Protein AF-A0A3B9MLV5-F1 (afdb_monomer_lite)

Secondary structure (DSSP, 8-state):
--HHHHHHHHHHHHHHSHHHHHHHHHHHHHHHHHHHHHHHHHHHHHHHHHHHHHHTTTTS------S-HHHHH-TT--GGG--SS-----S------SS------HHHHHHHTTSTT--------EEEEEEEETTEEEEEEEE---SS---TT----SSS-----TT-------HHHHHHTT-SSGGGGTT--

Foldseek 3Di:
DDPVVVVVVVVVVCVVVVVVNVVVVVVVVVVVVVVVVVVCVVVVVVVVVVVVCVLQVVVLDDDDDFPPVVCVVCVPPDPVPVPDDDDDDDDPDPPPPPPHGDDPDVVVLVVVCPPPPRPHGDDWDWDWDWDDFLNDTDTDIDIDADPVHPGSRPDDDPDDDPDDDNPDPDDDDDPVVCVVSPHPDPHVPPPTD

Sequence (193 aa):
MSFLDILQLALRNLRQAKLRATLTTMGVIVGVSVIVTMVSFGLGLQRNLLSRFRALDLFNEIRVFGKNVFTMVSPNQNPARRGENTGERRGPGFTPDKTPTRVLDDNAVAEISRIPGVAYVEPSLMVFTYIRANGHSQIESIAGASVPNASSRFKEFSAGQMISSPDADEAVVKETFTRDFGFEKPADAIGKT

Radius of gyration: 30.18 Å; chains: 1; bounding box: 64×53×86 Å

Structure (mmCIF, N/CA/C/O backbone):
data_AF-A0A3B9MLV5-F1
#
_entry.id   AF-A0A3B9MLV5-F1
#
loop_
_atom_site.group_PDB
_atom_site.id
_atom_site.type_symbol
_atom_site.label_atom_id
_atom_site.label_alt_id
_atom_site.label_comp_id
_atom_site.label_asym_id
_atom_site.label_entity_id
_atom_site.label_seq_id
_atom_site.pdbx_PDB_ins_code
_atom_site.Cartn_x
_atom_site.Cartn_y
_atom_site.Cartn_z
_atom_site.occupancy
_atom_site.B_iso_or_equiv
_atom_site.auth_seq_id
_atom_site.auth_comp_id
_atom_site.auth_asym_id
_atom_site.auth_atom_id
_atom_site.pdbx_PDB_model_num
ATOM 1 N N . MET A 1 1 ? -16.970 -10.612 56.203 1.00 60.31 1 MET A N 1
ATOM 2 C CA . MET A 1 1 ? -18.003 -10.272 55.201 1.00 60.31 1 MET A CA 1
ATOM 3 C C . MET A 1 1 ? -17.518 -10.763 53.853 1.00 60.31 1 MET A C 1
ATOM 5 O O . MET A 1 1 ? -16.366 -10.511 53.524 1.00 60.31 1 MET A O 1
ATOM 9 N N . SER A 1 2 ? -18.332 -11.534 53.136 1.00 83.06 2 SER A N 1
ATOM 10 C CA . SER A 1 2 ? -17.935 -12.121 51.854 1.00 83.06 2 SER A CA 1
ATOM 11 C C . SER A 1 2 ? -17.918 -11.052 50.756 1.00 83.06 2 SER A C 1
ATOM 13 O O . SER A 1 2 ? -18.817 -10.216 50.693 1.00 83.06 2 SER A O 1
ATOM 15 N N . PHE A 1 3 ? -16.922 -11.083 49.865 1.00 90.62 3 PHE A N 1
ATOM 16 C CA . PHE A 1 3 ? -16.880 -10.235 48.663 1.00 90.62 3 PHE A CA 1
ATOM 17 C C . PHE A 1 3 ? -18.153 -10.391 47.809 1.00 90.62 3 PHE A C 1
ATOM 19 O O . PHE A 1 3 ? -18.641 -9.422 47.226 1.00 90.62 3 PHE A O 1
ATOM 26 N N . LEU A 1 4 ? -18.733 -11.596 47.802 1.00 89.25 4 LEU A N 1
ATOM 27 C CA . LEU A 1 4 ? -19.977 -11.886 47.091 1.00 89.25 4 LEU A CA 1
ATOM 28 C C . LEU A 1 4 ? -21.185 -11.159 47.697 1.00 89.25 4 LEU A C 1
ATOM 30 O O . LEU A 1 4 ? -22.020 -10.675 46.937 1.00 89.25 4 LEU A O 1
ATOM 34 N N . ASP A 1 5 ? -21.248 -10.997 49.023 1.00 90.38 5 ASP A N 1
ATOM 35 C CA . ASP A 1 5 ? -22.346 -10.262 49.673 1.00 90.38 5 ASP A CA 1
ATOM 36 C C . ASP A 1 5 ? -22.312 -8.775 49.312 1.00 90.38 5 ASP A C 1
ATOM 38 O O . ASP A 1 5 ? -23.346 -8.173 49.020 1.00 90.38 5 ASP A O 1
ATOM 42 N N . ILE A 1 6 ? -21.115 -8.177 49.279 1.00 93.12 6 ILE A N 1
ATOM 43 C CA . ILE A 1 6 ? -20.928 -6.769 48.901 1.00 93.12 6 ILE A CA 1
ATOM 44 C C . ILE A 1 6 ? -21.313 -6.562 47.430 1.00 93.12 6 ILE A C 1
ATOM 46 O O . ILE A 1 6 ? -22.028 -5.610 47.104 1.00 93.12 6 ILE A O 1
ATOM 50 N N . LEU A 1 7 ? -20.900 -7.477 46.545 1.00 91.75 7 LEU A N 1
ATOM 51 C CA . LEU A 1 7 ? -21.260 -7.444 45.126 1.00 91.75 7 LEU A CA 1
ATOM 52 C C . LEU A 1 7 ? -22.778 -7.575 44.926 1.00 91.75 7 LEU A C 1
ATOM 54 O O . LEU A 1 7 ? -23.364 -6.837 44.132 1.00 91.75 7 LEU A O 1
ATOM 58 N N . GLN A 1 8 ? -23.430 -8.468 45.675 1.00 90.00 8 GLN A N 1
ATOM 59 C CA . GLN A 1 8 ? -24.876 -8.677 45.613 1.00 90.00 8 GLN A CA 1
ATOM 60 C C . GLN A 1 8 ? -25.653 -7.454 46.123 1.00 90.00 8 GLN A C 1
ATOM 62 O O . GLN A 1 8 ? -26.657 -7.064 45.515 1.00 90.00 8 GLN A O 1
ATOM 67 N N . LEU A 1 9 ? -25.164 -6.793 47.180 1.00 89.62 9 LEU A N 1
ATOM 68 C CA . LEU A 1 9 ? -25.729 -5.533 47.670 1.00 89.62 9 LEU A CA 1
ATOM 69 C C . LEU A 1 9 ? -25.614 -4.413 46.623 1.00 89.62 9 LEU A C 1
ATOM 71 O O . LEU A 1 9 ? -26.594 -3.714 46.350 1.00 89.62 9 LEU A O 1
ATOM 75 N N . ALA A 1 10 ? -24.441 -4.268 45.998 1.00 87.62 10 ALA A N 1
ATOM 76 C CA . ALA A 1 10 ? -24.189 -3.264 44.965 1.00 87.62 10 ALA A CA 1
ATOM 77 C C . ALA A 1 10 ? -25.072 -3.478 43.721 1.00 87.62 10 ALA A C 1
ATOM 79 O O . ALA A 1 10 ? -25.663 -2.524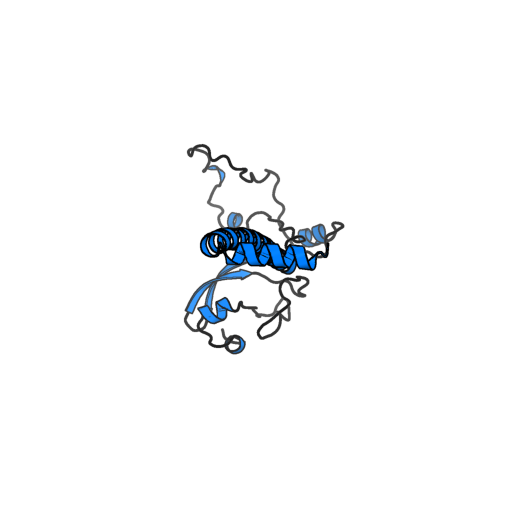 43.207 1.00 87.62 10 ALA A O 1
ATOM 80 N N . LEU A 1 11 ? -25.238 -4.731 43.275 1.00 87.81 11 LEU A N 1
ATOM 81 C CA . LEU A 1 11 ? -26.096 -5.077 42.136 1.00 87.81 11 LEU A CA 1
ATOM 82 C C . LEU A 1 11 ? -27.572 -4.756 42.403 1.00 87.81 11 LEU A C 1
ATOM 84 O O . LEU A 1 11 ? -28.285 -4.290 41.510 1.00 87.81 11 LEU A O 1
ATOM 88 N N . ARG A 1 12 ? -28.045 -4.998 43.633 1.00 88.94 12 ARG A N 1
ATOM 89 C CA . ARG A 1 12 ? -29.425 -4.688 44.030 1.00 88.94 12 ARG A CA 1
ATOM 90 C C . ARG A 1 12 ? -29.677 -3.180 44.023 1.00 88.94 12 ARG A C 1
ATOM 92 O O . ARG A 1 12 ? -30.719 -2.751 43.534 1.00 88.94 12 ARG A O 1
ATOM 99 N N . ASN A 1 13 ? -28.702 -2.392 44.476 1.00 88.00 13 ASN A N 1
ATOM 100 C CA . ASN A 1 13 ? -28.761 -0.931 44.452 1.00 88.00 13 ASN A CA 1
ATOM 101 C C . ASN A 1 13 ? -28.777 -0.377 43.008 1.00 88.00 13 ASN A C 1
ATOM 103 O O . ASN A 1 13 ? -29.635 0.431 42.649 1.00 88.00 13 ASN A O 1
ATOM 107 N N . LEU A 1 14 ? -27.917 -0.902 42.126 1.00 87.00 14 LEU A N 1
ATOM 108 C CA . LEU A 1 14 ? -27.913 -0.567 40.691 1.00 87.00 14 LEU A CA 1
ATOM 109 C C . LEU A 1 14 ? -29.252 -0.890 40.004 1.00 87.00 14 LEU A C 1
ATOM 111 O O . LEU A 1 14 ? -29.742 -0.107 39.190 1.00 87.00 14 LEU A O 1
ATOM 115 N N . ARG A 1 15 ? -29.882 -2.019 40.360 1.00 84.94 15 ARG A N 1
ATOM 116 C CA . ARG A 1 15 ? -31.200 -2.426 39.842 1.00 84.94 15 ARG A CA 1
ATOM 117 C C . ARG A 1 15 ? -32.356 -1.545 40.309 1.00 84.94 15 ARG A C 1
ATOM 119 O O . ARG A 1 15 ? -33.404 -1.571 39.669 1.00 84.94 15 ARG A O 1
ATOM 126 N N . GLN A 1 16 ? -32.198 -0.794 41.393 1.00 89.19 16 GLN A N 1
ATOM 127 C CA . GLN A 1 16 ? -33.218 0.131 41.890 1.00 89.19 16 GLN A CA 1
ATOM 128 C C . GLN A 1 16 ? -33.134 1.483 41.161 1.00 89.19 16 GLN A C 1
ATOM 130 O O . GLN A 1 16 ? -34.156 2.094 40.865 1.00 89.19 16 GLN A O 1
ATOM 135 N N . ALA A 1 17 ? -31.927 1.891 40.754 1.00 87.25 17 ALA A N 1
ATOM 136 C CA . ALA A 1 17 ? -31.650 3.115 39.999 1.00 87.25 17 ALA A CA 1
ATOM 137 C C . ALA A 1 17 ? -31.412 2.863 38.493 1.00 87.25 17 ALA A C 1
ATOM 139 O O . ALA A 1 17 ? -30.483 3.425 37.906 1.00 87.25 17 ALA A O 1
ATOM 140 N N . LYS A 1 18 ? -32.258 2.034 37.858 1.00 84.88 18 LYS A N 1
ATOM 141 C CA . LYS A 1 18 ? -32.064 1.530 36.480 1.00 84.88 18 LYS A CA 1
ATOM 142 C C . LYS A 1 18 ? -31.729 2.631 35.475 1.00 84.88 18 LYS A C 1
ATOM 144 O O . LYS A 1 18 ? -30.721 2.517 34.799 1.00 84.88 18 LYS A O 1
ATOM 149 N N . LEU A 1 19 ? -32.520 3.708 35.433 1.00 92.00 19 LEU A N 1
ATOM 150 C CA . LEU A 1 19 ? -32.372 4.781 34.440 1.00 92.00 19 LEU A CA 1
ATOM 151 C C . LEU A 1 19 ? -31.016 5.496 34.540 1.00 92.00 19 LEU A C 1
ATOM 153 O O . LEU A 1 19 ? -30.344 5.724 33.538 1.00 92.00 19 LEU A O 1
ATOM 157 N N . ARG A 1 20 ? -30.599 5.836 35.764 1.00 92.44 20 ARG A N 1
ATOM 158 C CA . ARG A 1 20 ? -29.333 6.537 36.005 1.00 92.44 20 ARG A CA 1
ATOM 159 C C . ARG A 1 20 ? -28.149 5.624 35.713 1.00 92.44 20 ARG A C 1
ATOM 161 O O . ARG A 1 20 ? -27.220 6.047 35.038 1.00 92.44 20 ARG A O 1
ATOM 168 N N . ALA A 1 21 ? -28.211 4.381 36.190 1.00 91.00 21 ALA A N 1
ATOM 169 C CA . ALA A 1 21 ? -27.162 3.392 35.981 1.00 91.00 21 ALA A CA 1
ATOM 170 C C . ALA A 1 21 ? -26.981 3.049 34.494 1.00 91.00 21 ALA A C 1
ATOM 172 O O . ALA A 1 21 ? -25.850 2.946 34.028 1.00 91.00 21 ALA A O 1
ATOM 173 N N . THR A 1 22 ? -28.065 2.921 33.721 1.00 93.31 22 THR A N 1
ATOM 174 C CA . THR A 1 22 ? -27.975 2.666 32.274 1.00 93.31 22 THR A CA 1
ATOM 175 C C . THR A 1 22 ? -27.404 3.856 31.515 1.00 93.31 22 THR A C 1
ATOM 177 O O . THR A 1 22 ? -26.588 3.666 30.620 1.00 93.31 22 THR A O 1
ATOM 180 N N . LEU A 1 23 ? -27.788 5.086 31.873 1.00 94.25 23 LEU A N 1
ATOM 181 C CA . LEU A 1 23 ? -27.333 6.276 31.152 1.00 94.25 23 LEU A CA 1
ATOM 182 C C . LEU A 1 23 ? -25.836 6.542 31.383 1.00 94.25 23 LEU A C 1
ATOM 184 O O . LEU A 1 23 ? -25.113 6.866 30.443 1.00 94.25 23 LEU A O 1
ATOM 188 N N . THR A 1 24 ? -25.343 6.343 32.611 1.00 93.88 24 THR A N 1
ATOM 189 C CA . THR A 1 24 ? -23.912 6.499 32.919 1.00 93.88 24 THR A CA 1
ATOM 190 C C . THR A 1 24 ? -23.069 5.371 32.333 1.00 93.88 24 THR A C 1
ATOM 192 O O . THR A 1 24 ? -22.009 5.638 31.770 1.00 93.88 24 THR A O 1
ATOM 195 N N . THR A 1 25 ? -23.538 4.121 32.399 1.00 94.00 25 THR A N 1
ATOM 196 C CA . THR A 1 25 ? -22.826 2.990 31.780 1.00 94.00 25 THR A CA 1
ATOM 197 C C . THR A 1 25 ? -22.790 3.103 30.260 1.00 94.00 25 THR A C 1
ATOM 199 O O . THR A 1 25 ? -21.737 2.857 29.680 1.00 94.00 25 THR A O 1
ATOM 202 N N . MET A 1 26 ? -23.866 3.563 29.611 1.00 95.75 26 MET A N 1
ATOM 203 C CA . MET A 1 26 ? -23.857 3.848 28.172 1.00 95.75 26 MET A CA 1
ATOM 204 C C . MET A 1 26 ? -22.810 4.915 27.825 1.00 95.75 26 MET A C 1
ATOM 206 O O . MET A 1 26 ? -22.041 4.719 26.889 1.00 95.75 26 MET A O 1
ATOM 210 N N . GLY A 1 27 ? -22.724 6.001 28.602 1.00 96.31 27 GLY A N 1
ATOM 211 C CA . GLY A 1 27 ? -21.706 7.037 28.398 1.00 96.31 27 GLY A CA 1
ATOM 212 C C . GLY A 1 27 ? -20.278 6.485 28.462 1.00 96.31 27 GLY A C 1
ATOM 213 O O . GLY A 1 27 ? -19.463 6.770 27.585 1.00 96.31 27 GLY A O 1
ATOM 214 N N . VAL A 1 28 ? -19.993 5.627 29.447 1.00 96.75 28 VAL A N 1
ATOM 215 C CA . VAL A 1 28 ? -18.686 4.960 29.570 1.00 96.75 28 VAL A CA 1
ATOM 216 C C . VAL A 1 28 ? -18.433 4.006 28.399 1.00 96.75 28 VAL A C 1
ATOM 218 O O . VAL A 1 28 ? -17.345 4.028 27.829 1.00 96.75 28 VAL A O 1
ATOM 221 N N . ILE A 1 29 ? -19.426 3.208 27.993 1.00 97.31 29 ILE A N 1
ATOM 222 C CA . ILE A 1 29 ? -19.301 2.273 26.864 1.00 97.31 29 ILE A CA 1
ATOM 223 C C . ILE A 1 29 ? -18.988 3.027 25.571 1.00 97.31 29 ILE A C 1
ATOM 225 O O . ILE A 1 29 ? -18.055 2.652 24.863 1.00 97.31 29 ILE A O 1
ATOM 229 N N . VAL A 1 30 ? -19.723 4.102 25.274 1.00 96.69 30 VAL A N 1
ATOM 230 C CA . VAL A 1 30 ? -19.493 4.916 24.073 1.00 96.69 30 VAL A CA 1
ATOM 231 C C . VAL A 1 30 ? -18.109 5.567 24.124 1.00 96.69 30 VAL A C 1
ATOM 233 O O . VAL A 1 30 ? -17.367 5.479 23.149 1.00 96.69 30 VAL A O 1
ATOM 236 N N . GLY A 1 31 ? -17.716 6.139 25.267 1.00 96.81 31 GLY A N 1
ATOM 237 C CA . GLY A 1 31 ? -16.401 6.765 25.432 1.00 96.81 31 GLY A CA 1
ATOM 238 C C . GLY A 1 31 ? -15.242 5.793 25.199 1.00 96.81 31 GLY A C 1
ATOM 239 O O . GLY A 1 31 ? -14.351 6.068 24.394 1.00 96.81 31 GLY A O 1
ATOM 240 N N . VAL A 1 32 ? -15.276 4.622 25.844 1.00 97.12 32 VAL A N 1
ATOM 241 C CA . VAL A 1 32 ? -14.237 3.595 25.670 1.00 97.12 32 VAL A CA 1
ATOM 242 C C . VAL A 1 32 ? -14.238 3.059 24.236 1.00 97.12 32 VAL A C 1
ATOM 244 O O . VAL A 1 32 ? -13.170 2.902 23.647 1.00 97.12 32 VAL A O 1
ATOM 247 N N . SER A 1 33 ? -15.413 2.849 23.635 1.00 97.19 33 SER A N 1
ATOM 248 C CA . SER A 1 33 ? -15.526 2.344 22.260 1.00 97.19 33 SER A CA 1
ATOM 249 C C . SER A 1 33 ? -14.881 3.288 21.247 1.00 97.19 33 SER A C 1
ATOM 251 O O . SER A 1 33 ? -14.136 2.833 20.380 1.00 97.19 33 SER A O 1
ATOM 253 N N . VAL A 1 34 ? -15.111 4.601 21.363 1.00 97.38 34 VAL A N 1
ATOM 254 C CA . VAL A 1 34 ? -14.531 5.596 20.445 1.00 97.38 34 VAL A CA 1
ATOM 255 C C . VAL A 1 34 ? -13.008 5.623 20.557 1.00 97.38 34 VAL A C 1
ATOM 257 O O . VAL A 1 34 ? -12.322 5.571 19.535 1.00 97.38 34 VAL A O 1
ATOM 260 N N . ILE A 1 35 ? -12.472 5.634 21.782 1.00 97.38 35 ILE A N 1
ATOM 261 C CA . ILE A 1 35 ? -11.020 5.644 22.007 1.00 97.38 35 ILE A CA 1
ATOM 262 C C . ILE A 1 35 ? -10.384 4.374 21.426 1.00 97.38 35 ILE A C 1
ATOM 264 O O . ILE A 1 35 ? -9.420 4.459 20.665 1.00 97.38 35 ILE A O 1
ATOM 268 N N . VAL A 1 36 ? -10.948 3.198 21.718 1.00 96.94 36 VAL A N 1
ATOM 269 C CA . VAL A 1 36 ? -10.434 1.917 21.205 1.00 96.94 36 VAL A CA 1
ATOM 270 C C . VAL A 1 36 ? -10.518 1.853 19.680 1.00 96.94 36 VAL A C 1
ATOM 272 O O . VAL A 1 36 ? -9.575 1.386 19.038 1.00 96.94 36 VAL A O 1
ATOM 275 N N . THR A 1 37 ? -11.602 2.353 19.083 1.00 97.06 37 THR A N 1
ATOM 276 C CA . THR A 1 37 ? -11.774 2.383 17.623 1.00 97.06 37 THR A CA 1
ATOM 277 C C . THR A 1 37 ? -10.726 3.272 16.965 1.00 97.06 37 THR A C 1
ATOM 279 O O . THR A 1 37 ? -10.064 2.837 16.025 1.00 97.06 37 THR A O 1
ATOM 282 N N . MET A 1 38 ? -10.518 4.487 17.478 1.00 96.38 38 MET A N 1
ATOM 283 C CA . MET A 1 38 ? -9.539 5.426 16.928 1.00 96.38 38 MET A CA 1
ATOM 284 C C . MET A 1 38 ? -8.113 4.874 17.015 1.00 96.38 38 MET A C 1
ATOM 286 O O . MET A 1 38 ? -7.366 4.934 16.038 1.00 96.38 38 MET A O 1
ATOM 290 N N . VAL A 1 39 ? -7.749 4.279 18.155 1.00 96.62 39 VAL A N 1
ATOM 291 C CA . VAL A 1 39 ? -6.433 3.654 18.342 1.00 96.62 39 VAL A CA 1
ATOM 292 C C . VAL A 1 39 ? -6.260 2.461 17.402 1.00 96.62 39 VAL A C 1
ATOM 294 O O . VAL A 1 39 ? -5.234 2.351 16.732 1.00 96.62 39 VAL A O 1
ATOM 297 N N . SER A 1 40 ? -7.269 1.593 17.293 1.00 96.06 40 SER A N 1
ATOM 298 C CA . SER A 1 40 ? -7.214 0.410 16.423 1.00 96.06 40 SER A CA 1
ATOM 299 C C . SER A 1 40 ? -7.116 0.791 14.950 1.00 96.06 40 SER A C 1
ATOM 301 O O . SER A 1 40 ? -6.326 0.206 14.212 1.00 96.06 40 SER A O 1
ATOM 303 N N . PHE A 1 41 ? -7.875 1.800 14.523 1.00 95.50 41 PHE A N 1
ATOM 304 C CA . PHE A 1 41 ? -7.826 2.322 13.165 1.00 95.50 41 PHE A CA 1
ATOM 305 C C . PHE A 1 41 ? -6.469 2.963 12.860 1.00 95.50 41 PHE A C 1
ATOM 307 O O . PHE A 1 41 ? -5.858 2.638 11.844 1.00 95.50 41 PHE A O 1
ATOM 314 N N . GLY A 1 42 ? -5.949 3.800 13.764 1.00 92.88 42 GLY A N 1
ATOM 315 C CA . GLY A 1 42 ? -4.638 4.433 13.607 1.00 92.88 42 GLY A CA 1
ATOM 316 C C . GLY A 1 42 ? -3.505 3.411 13.486 1.00 92.88 42 GLY A C 1
ATOM 317 O O . GLY A 1 42 ? -2.733 3.450 12.526 1.00 92.88 42 GLY A O 1
ATOM 318 N N . LEU A 1 43 ? -3.447 2.438 14.403 1.00 93.25 43 LEU A N 1
ATOM 319 C CA . LEU A 1 43 ? -2.459 1.355 14.340 1.00 93.25 43 LEU A CA 1
ATOM 320 C C . LEU A 1 43 ? -2.665 0.461 13.111 1.00 93.25 43 LEU A C 1
ATOM 322 O O . LEU A 1 43 ? -1.689 0.017 12.507 1.00 93.25 43 LEU A O 1
ATOM 326 N N . GLY A 1 44 ? -3.915 0.189 12.734 1.00 92.50 44 GLY A N 1
ATOM 327 C CA . GLY A 1 44 ? -4.260 -0.605 11.557 1.00 92.50 44 GLY A CA 1
ATOM 328 C C . GLY A 1 44 ? -3.763 0.040 10.265 1.00 92.50 44 GLY A C 1
ATOM 329 O O . GLY A 1 44 ? -3.082 -0.616 9.476 1.00 92.50 44 GLY A O 1
ATOM 330 N N . LEU A 1 45 ? -4.019 1.338 10.087 1.00 93.19 45 LEU A N 1
ATOM 331 C CA . LEU A 1 45 ? -3.507 2.111 8.958 1.00 93.19 45 LEU A CA 1
ATOM 332 C C . LEU A 1 45 ? -1.982 2.146 8.947 1.00 93.19 45 LEU A C 1
ATOM 334 O O . LEU A 1 45 ? -1.380 1.883 7.910 1.00 93.19 45 LEU A O 1
ATOM 338 N N . GLN A 1 46 ? -1.348 2.403 10.094 1.00 87.00 46 GLN A N 1
ATOM 339 C CA . GLN A 1 46 ? 0.111 2.421 10.182 1.00 87.00 46 GLN A CA 1
ATOM 340 C C . GLN A 1 46 ? 0.710 1.071 9.771 1.00 87.00 46 GLN A C 1
ATOM 342 O O . GLN A 1 46 ? 1.653 1.034 8.985 1.00 87.00 46 GLN A O 1
ATOM 347 N N . ARG A 1 47 ? 0.145 -0.048 10.242 1.00 88.56 47 ARG A N 1
ATOM 348 C CA . ARG A 1 47 ? 0.580 -1.400 9.852 1.00 88.56 47 ARG A CA 1
ATOM 349 C C . ARG A 1 47 ? 0.339 -1.672 8.370 1.00 88.56 47 ARG A C 1
ATOM 351 O O . ARG A 1 47 ? 1.192 -2.278 7.724 1.00 88.56 47 ARG A O 1
ATOM 358 N N . ASN A 1 48 ? -0.787 -1.224 7.814 1.00 88.00 48 ASN A N 1
ATOM 359 C CA . ASN A 1 48 ? -1.096 -1.404 6.397 1.00 88.00 48 ASN A CA 1
ATOM 360 C C . ASN A 1 48 ? -0.146 -0.599 5.498 1.00 88.00 48 ASN A C 1
ATOM 362 O O . ASN A 1 48 ? 0.399 -1.138 4.543 1.00 88.00 48 ASN A O 1
ATOM 366 N N . LEU A 1 49 ? 0.123 0.661 5.838 1.00 85.19 49 LEU A N 1
ATOM 367 C CA . LEU A 1 49 ? 1.077 1.490 5.103 1.00 85.19 49 LEU A CA 1
ATOM 368 C C . LEU A 1 49 ? 2.503 0.953 5.240 1.00 85.19 49 LEU A C 1
ATOM 370 O O . LEU A 1 49 ? 3.196 0.809 4.240 1.00 85.19 49 LEU A O 1
ATOM 374 N N . LEU A 1 50 ? 2.925 0.582 6.451 1.00 82.88 50 LEU A N 1
ATOM 375 C CA . LEU A 1 50 ? 4.263 0.042 6.689 1.00 82.88 50 LEU A CA 1
ATOM 376 C C . LEU A 1 50 ? 4.480 -1.292 5.967 1.00 82.88 50 LEU A C 1
ATOM 378 O O . LEU A 1 50 ? 5.547 -1.507 5.404 1.00 82.88 50 LEU A O 1
ATOM 382 N N . SER A 1 51 ? 3.487 -2.187 5.965 1.00 80.19 51 SER A N 1
ATOM 383 C CA . SER A 1 51 ? 3.571 -3.456 5.228 1.00 80.19 51 SER A CA 1
ATOM 384 C C . SER A 1 51 ? 3.628 -3.231 3.722 1.00 80.19 51 SER A C 1
ATOM 386 O O . SER A 1 51 ? 4.479 -3.833 3.077 1.00 80.19 51 SER A O 1
ATOM 388 N N . ARG A 1 52 ? 2.822 -2.313 3.171 1.00 73.94 52 ARG A N 1
ATOM 389 C CA . ARG A 1 52 ? 2.918 -1.915 1.758 1.00 73.94 52 ARG A CA 1
ATOM 390 C C . ARG A 1 52 ? 4.285 -1.318 1.426 1.00 73.94 52 ARG A C 1
ATOM 392 O O . ARG A 1 52 ? 4.886 -1.710 0.437 1.00 73.94 52 ARG A O 1
ATOM 399 N N . PHE A 1 53 ? 4.811 -0.415 2.251 1.00 74.94 53 PHE A N 1
ATOM 400 C CA . PHE A 1 53 ? 6.125 0.191 2.013 1.00 74.94 53 PHE A CA 1
ATOM 401 C C . PHE A 1 53 ? 7.274 -0.809 2.137 1.00 74.94 53 PHE A C 1
ATOM 403 O O . PHE A 1 53 ? 8.197 -0.761 1.331 1.00 74.94 53 PHE A O 1
ATOM 410 N N . ARG A 1 54 ? 7.204 -1.743 3.094 1.00 68.44 54 ARG A N 1
ATOM 411 C CA . ARG A 1 54 ? 8.157 -2.858 3.199 1.00 68.44 54 ARG A CA 1
ATOM 412 C C . ARG A 1 54 ? 8.054 -3.812 2.012 1.00 68.44 54 ARG A C 1
ATOM 414 O O . ARG A 1 54 ? 9.082 -4.246 1.518 1.00 68.44 54 ARG A O 1
ATOM 421 N N . ALA A 1 55 ? 6.844 -4.119 1.546 1.00 64.50 55 ALA A N 1
ATOM 422 C CA . ALA A 1 55 ? 6.632 -4.958 0.366 1.00 64.50 55 ALA A CA 1
ATOM 423 C C . ALA A 1 55 ? 7.182 -4.310 -0.913 1.00 64.50 55 ALA A C 1
ATOM 425 O O . ALA A 1 55 ? 7.633 -5.012 -1.808 1.00 64.50 55 ALA A O 1
ATOM 426 N N . LEU A 1 56 ? 7.175 -2.977 -0.975 1.00 64.12 56 LEU A N 1
ATOM 427 C CA . LEU A 1 56 ? 7.771 -2.202 -2.062 1.00 64.12 56 LEU A CA 1
ATOM 428 C C . LEU A 1 56 ? 9.281 -1.958 -1.882 1.00 64.12 56 LEU A C 1
ATOM 430 O O . LEU A 1 56 ? 9.865 -1.298 -2.731 1.00 64.12 56 LEU A O 1
ATOM 434 N N . ASP A 1 57 ? 9.888 -2.435 -0.786 1.00 65.50 57 ASP A N 1
ATOM 435 C CA . ASP A 1 57 ? 11.317 -2.292 -0.442 1.00 65.50 57 ASP A CA 1
ATOM 436 C C . ASP A 1 57 ? 11.853 -0.846 -0.522 1.00 65.50 57 ASP A C 1
ATOM 438 O O . ASP A 1 57 ? 13.051 -0.595 -0.629 1.00 65.50 57 ASP A O 1
ATOM 442 N N . LEU A 1 58 ? 10.951 0.138 -0.405 1.00 60.38 58 LEU A N 1
ATOM 443 C CA . LEU A 1 58 ? 11.240 1.570 -0.573 1.00 60.38 58 LEU A CA 1
ATOM 444 C C . LEU A 1 58 ? 12.237 2.111 0.459 1.00 60.38 58 LEU A C 1
ATOM 446 O O . LEU A 1 58 ? 12.783 3.193 0.275 1.00 60.38 58 LEU A O 1
ATOM 450 N N . PHE A 1 59 ? 12.452 1.391 1.561 1.00 60.19 59 PHE A N 1
ATOM 451 C CA . PHE A 1 59 ? 13.427 1.769 2.585 1.00 60.19 59 PHE A CA 1
ATOM 452 C C . PHE A 1 59 ? 14.874 1.487 2.164 1.00 60.19 59 PHE A C 1
ATOM 454 O O . PHE A 1 59 ? 15.781 2.082 2.737 1.00 60.19 59 PHE A O 1
ATOM 461 N N . ASN A 1 60 ? 15.079 0.628 1.162 1.00 65.06 60 ASN A N 1
ATOM 462 C CA . ASN A 1 60 ? 16.390 0.273 0.622 1.00 65.06 60 ASN A CA 1
ATOM 463 C C . ASN A 1 60 ? 16.586 0.769 -0.824 1.00 65.06 60 ASN A C 1
ATOM 465 O O . ASN A 1 60 ? 17.582 0.428 -1.457 1.00 65.06 60 ASN A O 1
ATOM 469 N N . GLU A 1 61 ? 15.657 1.572 -1.359 1.00 68.56 61 GLU A N 1
ATOM 470 C CA . GLU A 1 61 ? 15.744 2.128 -2.712 1.00 68.56 61 GLU A CA 1
ATOM 471 C C . GLU 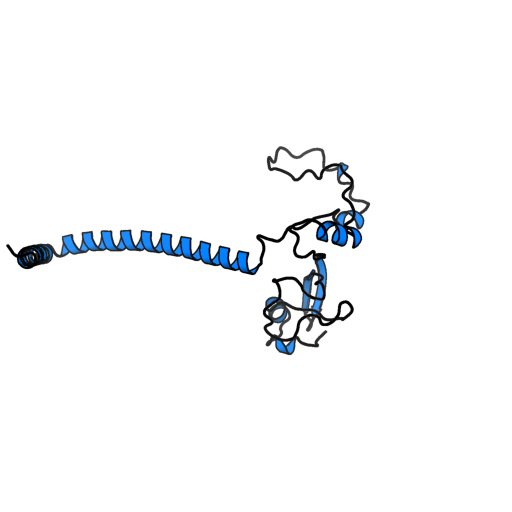A 1 61 ? 16.284 3.565 -2.665 1.00 68.56 61 GLU A C 1
ATOM 473 O O . GLU A 1 61 ? 15.644 4.476 -2.136 1.00 68.56 61 GLU A O 1
ATOM 478 N N . ILE A 1 62 ? 17.450 3.793 -3.273 1.00 71.44 62 ILE A N 1
ATOM 479 C CA . ILE A 1 62 ? 17.967 5.139 -3.533 1.00 71.44 62 ILE A CA 1
ATOM 480 C C . ILE A 1 62 ? 17.809 5.419 -5.025 1.00 71.44 62 ILE A C 1
ATOM 482 O O . ILE A 1 62 ? 18.515 4.847 -5.852 1.00 71.44 62 ILE A O 1
ATOM 486 N N . ARG A 1 63 ? 16.893 6.329 -5.375 1.00 69.50 63 ARG A N 1
ATOM 487 C CA . ARG A 1 63 ? 16.748 6.804 -6.756 1.00 69.50 63 ARG A CA 1
ATOM 488 C C . ARG A 1 63 ? 17.757 7.902 -7.050 1.00 69.50 63 ARG A C 1
ATOM 490 O O . ARG A 1 63 ? 17.661 9.006 -6.514 1.00 69.50 63 ARG A O 1
ATOM 497 N N . VAL A 1 64 ? 18.702 7.597 -7.932 1.00 68.62 64 VAL A N 1
ATOM 498 C CA . VAL A 1 64 ? 19.674 8.564 -8.442 1.00 68.62 64 VAL A CA 1
ATOM 499 C C . VAL A 1 64 ? 19.104 9.202 -9.704 1.00 68.62 64 VAL A C 1
ATOM 501 O O . VAL A 1 64 ? 18.936 8.544 -10.727 1.00 68.62 64 VAL A O 1
ATOM 504 N N . PHE A 1 65 ? 18.797 10.495 -9.630 1.00 65.75 65 PHE A N 1
ATOM 505 C CA . PHE A 1 65 ? 18.379 11.277 -10.790 1.00 65.75 65 PHE A CA 1
ATOM 506 C C . PHE A 1 65 ? 19.598 11.952 -11.419 1.00 65.75 65 PHE A C 1
ATOM 508 O O . PHE A 1 65 ? 20.339 12.665 -10.744 1.00 65.75 65 PHE A O 1
ATOM 515 N N . GLY A 1 66 ? 19.800 11.733 -12.714 1.00 63.16 66 GLY A N 1
ATOM 516 C CA . GLY A 1 66 ? 20.805 12.439 -13.506 1.00 63.16 66 GLY A CA 1
ATOM 517 C C . GLY A 1 66 ? 20.194 13.639 -14.218 1.00 63.16 66 GLY A C 1
ATOM 518 O O . GLY A 1 66 ? 19.081 14.073 -13.916 1.00 63.16 66 GLY A O 1
ATOM 519 N N . LYS A 1 67 ? 20.908 14.172 -15.214 1.00 60.12 67 LYS A N 1
ATOM 520 C CA . LYS A 1 67 ? 20.355 15.208 -16.090 1.00 60.12 67 LYS A CA 1
ATOM 521 C C . LYS A 1 67 ? 19.095 14.666 -16.772 1.00 60.12 67 LYS A C 1
ATOM 523 O O . LYS A 1 67 ? 19.167 13.691 -17.514 1.00 60.12 67 LYS A O 1
ATOM 528 N N . ASN A 1 68 ? 17.947 15.299 -16.523 1.00 53.28 68 ASN A N 1
ATOM 529 C CA . ASN A 1 68 ? 16.672 14.926 -17.134 1.00 53.28 68 ASN A CA 1
ATOM 530 C C . ASN A 1 68 ? 16.849 14.814 -18.655 1.00 53.28 68 ASN A C 1
ATOM 532 O O . ASN A 1 68 ? 17.127 15.824 -19.304 1.00 53.28 68 ASN A O 1
ATOM 536 N N . VAL A 1 69 ? 16.645 13.630 -19.239 1.00 51.91 69 VAL A N 1
ATOM 537 C CA . VAL A 1 69 ? 16.690 13.416 -20.702 1.00 51.91 69 VAL A CA 1
ATOM 538 C C . VAL A 1 69 ? 15.752 14.396 -21.421 1.00 51.91 69 VAL A C 1
ATOM 540 O O . VAL A 1 69 ? 16.078 14.932 -22.477 1.00 51.91 69 VAL A O 1
ATOM 543 N N . PHE A 1 70 ? 14.647 14.769 -20.769 1.00 47.81 70 PHE A N 1
ATOM 544 C CA . PHE A 1 70 ? 13.718 15.802 -21.231 1.00 47.81 70 PHE A CA 1
ATOM 545 C C . PHE A 1 70 ? 14.379 17.177 -21.482 1.00 47.81 70 PHE A C 1
ATOM 547 O O . PHE A 1 70 ? 13.982 17.902 -22.389 1.00 47.81 70 PHE A O 1
ATOM 554 N N . THR A 1 71 ? 15.433 17.526 -20.731 1.00 52.44 71 THR A N 1
ATOM 555 C CA . THR A 1 71 ? 16.227 18.756 -20.938 1.00 52.44 71 THR A CA 1
ATOM 556 C C . THR A 1 71 ? 17.281 18.635 -22.044 1.00 52.44 71 THR A C 1
ATOM 558 O O . THR A 1 71 ? 17.805 19.654 -22.482 1.00 52.44 71 THR A O 1
ATOM 561 N N . MET A 1 72 ? 17.593 17.424 -22.526 1.00 49.44 72 MET A N 1
ATOM 562 C CA . MET A 1 72 ? 18.421 17.220 -23.726 1.00 49.44 72 MET A CA 1
ATOM 563 C C . MET A 1 72 ? 17.596 17.273 -25.019 1.00 49.44 72 MET A C 1
ATOM 565 O O . MET A 1 72 ? 18.087 17.777 -26.023 1.00 49.44 72 MET A O 1
ATOM 569 N N . VAL A 1 73 ? 16.343 16.805 -24.994 1.00 53.56 73 VAL A N 1
ATOM 570 C CA . VAL A 1 73 ? 15.474 16.728 -26.188 1.00 53.56 73 VAL A CA 1
ATOM 571 C C . VAL A 1 73 ? 14.815 18.078 -26.539 1.00 53.56 73 VAL A C 1
ATOM 573 O O . VAL A 1 73 ? 14.328 18.264 -27.649 1.00 53.56 73 VAL A O 1
ATOM 576 N N . SER A 1 74 ? 14.854 19.069 -25.640 1.00 48.88 74 SER A N 1
ATOM 577 C CA . SER A 1 74 ? 14.446 20.458 -25.919 1.00 48.88 74 SER A CA 1
ATOM 578 C C . SER A 1 74 ? 15.611 21.439 -25.733 1.00 48.88 74 SER A C 1
ATOM 580 O O . SER A 1 74 ? 15.666 22.139 -24.722 1.00 48.88 74 SER A O 1
ATOM 582 N N . PRO A 1 75 ? 16.530 21.566 -26.711 1.00 49.50 75 PRO A N 1
ATOM 583 C CA . PRO A 1 75 ? 17.644 22.516 -26.629 1.00 49.50 75 PRO A CA 1
ATOM 584 C C . PRO A 1 75 ? 17.200 23.990 -26.633 1.00 49.50 75 PRO A C 1
ATOM 586 O O . PRO A 1 75 ? 18.022 24.870 -26.398 1.00 49.50 75 PRO A O 1
ATOM 589 N N . ASN A 1 76 ? 15.914 24.278 -26.880 1.00 48.72 76 ASN A N 1
ATOM 590 C CA . ASN A 1 76 ? 15.411 25.642 -27.058 1.00 48.72 76 ASN A CA 1
ATOM 591 C C . ASN A 1 76 ? 14.564 26.188 -25.894 1.00 48.72 76 ASN A C 1
ATOM 593 O O . ASN A 1 76 ? 13.987 27.267 -26.005 1.00 48.72 76 ASN A O 1
ATOM 597 N N . GLN A 1 77 ? 14.488 25.485 -24.760 1.00 48.62 77 GLN A N 1
ATOM 598 C CA . GLN A 1 77 ? 13.904 26.049 -23.539 1.00 48.62 77 GLN A CA 1
ATOM 599 C C . GLN A 1 77 ? 15.015 26.387 -22.554 1.00 48.62 77 GLN A C 1
ATOM 601 O O . GLN A 1 77 ? 15.291 25.647 -21.617 1.00 48.62 77 GLN A O 1
ATOM 606 N N . ASN A 1 78 ? 15.664 27.525 -22.802 1.00 43.56 78 ASN A N 1
ATOM 607 C CA . ASN A 1 78 ? 16.598 28.161 -21.878 1.00 43.56 78 ASN A CA 1
ATOM 608 C C . ASN A 1 78 ? 15.963 28.264 -20.472 1.00 43.56 78 ASN A C 1
ATOM 610 O O . ASN A 1 78 ? 15.077 29.103 -20.275 1.00 43.56 78 ASN A O 1
ATOM 614 N N . PRO A 1 79 ? 16.425 27.499 -19.462 1.00 51.50 79 PRO A N 1
ATOM 615 C CA . PRO A 1 79 ? 15.907 27.617 -18.095 1.00 51.50 79 PRO A CA 1
ATOM 616 C C . PRO A 1 79 ? 16.291 28.961 -17.453 1.00 51.50 79 PRO A C 1
ATOM 618 O O . PRO A 1 79 ? 15.695 29.382 -16.466 1.00 51.50 79 PRO A O 1
ATOM 621 N N . ALA A 1 80 ? 17.269 29.660 -18.039 1.00 49.56 80 ALA A N 1
ATOM 622 C CA . ALA A 1 80 ? 17.865 30.890 -17.527 1.00 49.56 80 ALA A CA 1
ATOM 623 C C . ALA A 1 80 ? 17.025 32.168 -17.734 1.00 49.56 80 ALA A C 1
ATOM 625 O O . ALA A 1 80 ? 17.458 33.235 -17.314 1.00 49.56 80 ALA A O 1
ATOM 626 N N . ARG A 1 81 ? 15.842 32.100 -18.365 1.00 46.12 81 ARG A N 1
ATOM 627 C CA . ARG A 1 81 ? 14.948 33.270 -18.523 1.00 46.12 81 ARG A CA 1
ATOM 628 C C . ARG A 1 81 ? 13.660 33.215 -17.704 1.00 46.12 81 ARG A C 1
ATOM 630 O O . ARG A 1 81 ? 12.854 34.132 -17.792 1.00 46.12 81 ARG A O 1
ATOM 637 N N . ARG A 1 82 ? 13.475 32.204 -16.851 1.00 45.81 82 ARG A N 1
ATOM 638 C CA . ARG A 1 82 ? 12.386 32.191 -15.858 1.00 45.81 82 ARG A CA 1
ATOM 639 C C . ARG A 1 82 ? 12.886 32.712 -14.509 1.00 45.81 82 ARG A C 1
ATOM 641 O O . ARG A 1 82 ? 12.736 32.064 -13.481 1.00 45.81 82 ARG A O 1
ATOM 648 N N . GLY A 1 83 ? 13.560 33.854 -14.558 1.00 47.31 83 GLY A N 1
ATOM 649 C CA . GLY A 1 83 ? 14.240 34.485 -13.434 1.00 47.31 83 GLY A CA 1
ATOM 650 C C . GLY A 1 83 ? 13.952 35.975 -13.379 1.00 47.31 83 GLY A C 1
ATOM 651 O O . GLY A 1 83 ? 14.873 36.754 -13.223 1.00 47.31 83 GLY A O 1
ATOM 652 N N . GLU A 1 84 ? 12.697 36.372 -13.555 1.00 47.66 84 GLU A N 1
ATOM 653 C CA . GLU A 1 84 ? 12.219 37.696 -13.166 1.00 47.66 84 GLU A CA 1
ATOM 654 C C . GLU A 1 84 ? 10.694 37.612 -13.071 1.00 47.66 84 GLU A C 1
ATOM 656 O O . GLU A 1 84 ? 10.027 37.199 -14.015 1.00 47.66 84 GLU A O 1
ATOM 661 N N . ASN A 1 85 ? 10.147 37.973 -11.913 1.00 45.56 85 ASN A N 1
ATOM 662 C CA . ASN A 1 85 ? 8.716 38.143 -11.637 1.00 45.56 85 ASN A CA 1
ATOM 663 C C . ASN A 1 85 ? 7.897 36.876 -11.353 1.00 45.56 85 ASN A C 1
ATOM 665 O O . ASN A 1 85 ? 7.021 36.507 -12.129 1.00 45.56 85 ASN A O 1
ATOM 669 N N . THR A 1 86 ? 8.045 36.290 -10.161 1.00 39.22 86 THR A N 1
ATOM 670 C CA . THR A 1 86 ? 6.874 36.015 -9.299 1.00 39.22 86 THR A CA 1
ATOM 671 C C . THR A 1 86 ? 7.329 35.862 -7.848 1.00 39.22 86 THR A C 1
ATOM 673 O O . THR A 1 86 ? 8.260 35.112 -7.567 1.00 39.22 86 THR A O 1
ATOM 676 N N . GLY A 1 87 ? 6.694 36.611 -6.946 1.00 41.41 87 GLY A N 1
ATOM 677 C CA . GLY A 1 87 ? 7.050 36.706 -5.534 1.00 41.41 87 GLY A CA 1
ATOM 678 C C . GLY A 1 87 ? 7.153 35.365 -4.806 1.00 41.41 87 GLY A C 1
ATOM 679 O O . GLY A 1 87 ? 6.400 34.426 -5.061 1.00 41.41 87 GLY A O 1
ATOM 680 N N . GLU A 1 88 ? 8.127 35.329 -3.899 1.00 48.97 88 GLU A N 1
ATOM 681 C CA . GLU A 1 88 ? 8.208 34.520 -2.683 1.00 48.97 88 GLU A CA 1
ATOM 682 C C . GLU A 1 88 ? 7.240 33.328 -2.584 1.00 48.97 88 GLU A C 1
ATOM 684 O O . GLU A 1 88 ? 6.187 33.386 -1.950 1.00 48.97 88 GLU A O 1
ATOM 689 N N . ARG A 1 89 ? 7.664 32.174 -3.108 1.00 43.47 89 ARG A N 1
ATOM 690 C CA . ARG A 1 89 ? 7.258 30.878 -2.553 1.00 43.47 89 ARG A CA 1
ATOM 691 C C . ARG A 1 89 ? 8.453 30.258 -1.843 1.00 43.47 89 ARG A C 1
ATOM 693 O O . ARG A 1 89 ? 9.292 29.606 -2.455 1.00 43.47 89 ARG A O 1
ATOM 700 N N . ARG A 1 90 ? 8.517 30.493 -0.528 1.00 48.19 90 ARG A N 1
ATOM 701 C CA . ARG A 1 90 ? 9.369 29.761 0.415 1.00 48.19 90 ARG A CA 1
ATOM 702 C C . ARG A 1 90 ? 8.930 28.295 0.450 1.00 48.19 90 ARG A C 1
ATOM 704 O O . ARG A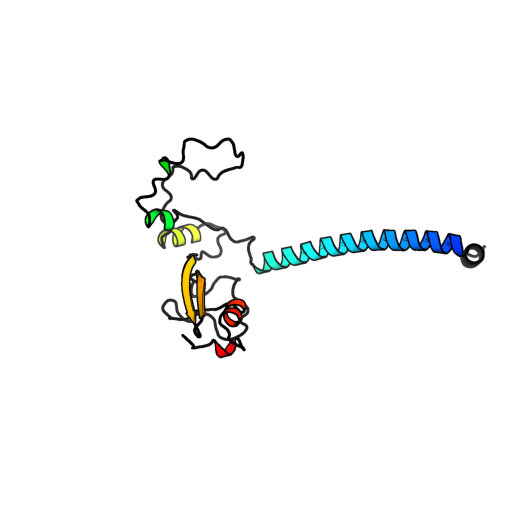 1 90 ? 7.950 27.939 1.090 1.00 48.19 90 ARG A O 1
ATOM 711 N N . GLY A 1 91 ? 9.694 27.463 -0.232 1.00 44.91 91 GLY A N 1
ATOM 712 C CA . GLY A 1 91 ? 9.854 26.035 0.013 1.00 44.91 91 GLY A CA 1
ATOM 713 C C . GLY A 1 91 ? 11.289 25.681 -0.382 1.00 44.91 91 GLY A C 1
ATOM 714 O O . GLY A 1 91 ? 11.871 26.433 -1.170 1.00 44.91 91 GLY A O 1
ATOM 715 N N . PRO A 1 92 ? 11.902 24.613 0.155 1.00 41.03 92 PRO A N 1
ATOM 716 C CA . PRO A 1 92 ? 13.228 24.194 -0.278 1.00 41.03 92 PRO A CA 1
ATOM 717 C C . PRO A 1 92 ? 13.123 23.689 -1.722 1.00 41.03 92 PRO A C 1
ATOM 719 O O . PRO A 1 92 ? 12.880 22.516 -1.987 1.00 41.03 92 PRO A O 1
ATOM 722 N N . GLY A 1 93 ? 13.221 24.622 -2.667 1.00 47.50 93 GLY A N 1
ATOM 723 C CA . GLY A 1 93 ? 13.399 24.326 -4.072 1.00 47.50 93 GLY A CA 1
ATOM 724 C C . GLY A 1 93 ? 14.758 23.671 -4.216 1.00 47.50 93 GLY A C 1
ATOM 725 O O . GLY A 1 93 ? 15.766 24.239 -3.803 1.00 47.50 93 GLY A O 1
ATOM 726 N N . PHE A 1 94 ? 14.769 22.460 -4.760 1.00 45.31 94 PHE A N 1
ATOM 727 C CA . PHE A 1 94 ? 15.980 21.755 -5.142 1.00 45.31 94 PHE A CA 1
ATOM 728 C C . PHE A 1 94 ? 16.685 22.593 -6.216 1.00 45.31 94 PHE A C 1
ATOM 730 O O . PHE A 1 94 ? 16.370 22.493 -7.399 1.00 45.31 94 PHE A O 1
ATOM 737 N N . THR A 1 95 ? 17.574 23.499 -5.807 1.00 48.81 95 THR A N 1
ATOM 738 C CA . THR A 1 95 ? 18.547 24.119 -6.705 1.00 48.81 95 THR A CA 1
ATOM 739 C C . THR A 1 95 ? 19.477 23.001 -7.156 1.00 48.81 95 THR A C 1
ATOM 741 O O . THR A 1 95 ? 20.203 22.482 -6.306 1.00 48.81 95 THR A O 1
ATOM 744 N N . PRO A 1 96 ? 19.451 22.578 -8.435 1.00 48.22 96 PRO A N 1
ATOM 745 C CA . PRO A 1 96 ? 20.430 21.619 -8.907 1.00 48.22 96 PRO A CA 1
ATOM 746 C C . PRO A 1 96 ? 21.800 22.277 -8.761 1.00 48.22 96 PRO A C 1
ATOM 748 O O . PRO A 1 96 ? 22.010 23.405 -9.220 1.00 48.22 96 PRO A O 1
ATOM 751 N N . ASP A 1 97 ? 22.689 21.598 -8.046 1.00 44.03 97 ASP A N 1
ATOM 752 C CA . ASP A 1 97 ? 24.056 22.044 -7.851 1.00 44.03 97 ASP A CA 1
ATOM 753 C C . ASP A 1 97 ? 24.704 22.294 -9.225 1.00 44.03 97 ASP A C 1
ATOM 755 O O . ASP A 1 97 ? 24.454 21.570 -10.191 1.00 44.03 97 ASP A O 1
ATOM 759 N N . LYS A 1 98 ? 25.491 23.367 -9.343 1.00 50.69 98 LYS A N 1
ATOM 760 C CA . LYS A 1 98 ? 26.085 23.837 -10.614 1.00 50.69 98 LYS A CA 1
ATOM 761 C C . LYS A 1 98 ? 27.164 22.895 -11.163 1.00 50.69 98 LYS A C 1
ATOM 763 O O . LYS A 1 98 ? 27.767 23.185 -12.196 1.00 50.69 98 LYS A O 1
ATOM 768 N N . THR A 1 99 ? 27.437 21.796 -10.474 1.00 49.59 99 THR A N 1
ATOM 769 C CA . THR A 1 99 ? 28.356 20.760 -10.921 1.00 49.59 99 THR A CA 1
ATOM 770 C C . THR A 1 99 ? 27.730 20.004 -12.100 1.00 49.59 99 THR A C 1
ATOM 772 O O . THR A 1 99 ? 26.541 19.681 -12.067 1.00 49.59 99 THR A O 1
ATOM 775 N N . PRO A 1 100 ? 28.475 19.765 -13.197 1.00 50.84 100 PRO A N 1
ATOM 776 C CA . PRO A 1 100 ? 27.937 19.063 -14.354 1.00 50.84 100 PRO A CA 1
ATOM 777 C C . PRO A 1 100 ? 27.447 17.686 -13.904 1.00 50.84 100 PRO A C 1
ATOM 779 O O . PRO A 1 100 ? 28.236 16.826 -13.517 1.00 50.84 100 PRO A O 1
ATOM 782 N N . THR A 1 101 ? 26.128 17.500 -13.917 1.00 56.72 101 THR A N 1
ATOM 783 C CA . THR A 1 101 ? 25.488 16.229 -13.586 1.00 56.72 101 THR A CA 1
ATOM 784 C C . THR A 1 101 ? 25.969 15.196 -14.599 1.00 56.72 101 THR A C 1
ATOM 786 O O . THR A 1 101 ? 25.643 15.273 -15.785 1.00 56.72 101 THR A O 1
ATOM 789 N N . ARG A 1 102 ? 26.822 14.275 -14.134 1.00 60.47 102 ARG A N 1
ATOM 790 C CA . ARG A 1 102 ? 27.373 13.167 -14.921 1.00 60.47 102 ARG A CA 1
ATOM 791 C C . ARG A 1 102 ? 26.222 12.377 -15.547 1.00 60.47 102 ARG A C 1
ATOM 793 O O . ARG A 1 102 ? 25.191 12.165 -14.906 1.00 60.47 102 ARG A O 1
ATOM 800 N N . VAL A 1 103 ? 26.389 11.982 -16.808 1.00 64.38 103 VAL A N 1
ATOM 801 C CA . VAL A 1 103 ? 25.409 11.143 -17.503 1.00 64.38 103 VAL A CA 1
ATOM 802 C C . VAL A 1 103 ? 25.364 9.778 -16.812 1.00 64.38 103 VAL A C 1
ATOM 804 O O . VAL A 1 103 ? 26.396 9.233 -16.417 1.00 64.38 103 VAL A O 1
ATOM 807 N N . LEU A 1 104 ? 24.152 9.273 -16.598 1.00 66.06 104 LEU A N 1
ATOM 808 C CA . LEU A 1 104 ? 23.907 7.954 -16.026 1.00 66.06 104 LEU A CA 1
ATOM 809 C C . LEU A 1 104 ? 24.055 6.904 -17.133 1.00 66.06 104 LEU A C 1
ATOM 811 O O . LEU A 1 104 ? 23.060 6.463 -17.697 1.00 66.06 104 LEU A O 1
ATOM 815 N N . ASP A 1 105 ? 25.299 6.555 -17.451 1.00 68.56 105 ASP A N 1
ATOM 816 C CA . ASP A 1 105 ? 25.630 5.470 -18.383 1.00 68.56 105 ASP A CA 1
ATOM 817 C C . ASP A 1 105 ? 25.909 4.161 -17.620 1.00 68.56 105 ASP A C 1
ATOM 819 O O . ASP A 1 105 ? 26.063 4.165 -16.395 1.00 68.56 105 ASP A O 1
ATOM 823 N N . ASP A 1 106 ? 26.076 3.041 -18.329 1.00 71.06 106 ASP A N 1
ATOM 824 C CA . ASP A 1 106 ? 26.383 1.723 -17.736 1.00 71.06 106 ASP A CA 1
ATOM 825 C C . ASP A 1 106 ? 27.632 1.741 -16.832 1.00 71.06 106 ASP A C 1
ATOM 827 O O . ASP A 1 106 ? 27.721 1.031 -15.829 1.00 71.06 106 ASP A O 1
ATOM 831 N N . ASN A 1 107 ? 28.586 2.630 -17.125 1.00 69.81 107 ASN A N 1
ATOM 832 C CA . ASN A 1 107 ? 29.755 2.862 -16.276 1.00 69.81 107 ASN A CA 1
ATOM 833 C C . ASN A 1 107 ? 29.390 3.464 -14.909 1.00 69.81 107 ASN A C 1
ATOM 835 O O . ASN A 1 107 ? 30.025 3.138 -13.909 1.00 69.81 107 ASN A O 1
ATOM 839 N N . ALA A 1 108 ? 28.375 4.331 -14.849 1.00 69.12 108 ALA A N 1
ATOM 840 C CA . ALA A 1 108 ? 27.868 4.876 -13.592 1.00 69.12 108 ALA A CA 1
ATOM 841 C C . ALA A 1 108 ? 27.148 3.792 -12.776 1.00 69.12 108 ALA A C 1
ATOM 843 O O . ALA A 1 108 ? 27.313 3.739 -11.560 1.00 69.12 108 ALA A O 1
ATOM 844 N N . VAL A 1 109 ? 26.426 2.878 -13.436 1.00 74.75 109 VAL A N 1
ATOM 845 C CA . VAL A 1 109 ? 25.819 1.703 -12.786 1.00 74.75 109 VAL A CA 1
ATOM 846 C C . VAL A 1 109 ? 26.899 0.829 -12.134 1.00 74.75 109 VAL A C 1
ATOM 848 O O . VAL A 1 109 ? 26.783 0.495 -10.954 1.00 74.75 109 VAL A O 1
ATOM 851 N N . ALA A 1 110 ? 27.986 0.535 -12.858 1.00 73.75 110 ALA A N 1
ATOM 852 C CA . ALA A 1 110 ? 29.109 -0.267 -12.360 1.00 73.75 110 ALA A CA 1
ATOM 853 C C . ALA A 1 110 ? 29.922 0.414 -11.239 1.00 73.75 110 ALA A C 1
ATOM 855 O O . ALA A 1 110 ? 30.580 -0.254 -10.439 1.00 73.75 110 ALA A O 1
ATOM 856 N N . GLU A 1 111 ? 29.921 1.745 -11.188 1.00 75.75 111 GLU A N 1
ATOM 857 C CA . GLU A 1 111 ? 30.561 2.526 -10.128 1.00 75.75 111 GLU A CA 1
ATOM 858 C C . GLU A 1 111 ? 29.708 2.519 -8.852 1.00 75.75 111 GLU A C 1
ATOM 860 O O . GLU A 1 111 ? 30.217 2.237 -7.767 1.00 75.75 111 GLU A O 1
ATOM 865 N N . ILE A 1 112 ? 28.396 2.738 -8.991 1.00 76.44 112 ILE A N 1
ATOM 866 C CA . ILE A 1 112 ? 27.444 2.718 -7.873 1.00 76.44 112 ILE A CA 1
ATOM 867 C C . ILE A 1 112 ? 27.358 1.313 -7.264 1.00 76.44 112 ILE A C 1
ATOM 869 O O . ILE A 1 112 ? 27.303 1.181 -6.042 1.00 76.44 112 ILE A O 1
ATOM 873 N N . SER A 1 113 ? 27.437 0.255 -8.077 1.00 75.62 113 SER A N 1
ATOM 874 C CA . SER A 1 113 ? 27.419 -1.127 -7.581 1.00 75.62 113 SER A CA 1
ATOM 875 C C . SER A 1 113 ? 28.645 -1.498 -6.738 1.00 75.62 113 SER A C 1
ATOM 877 O O . SER A 1 113 ? 28.613 -2.499 -6.029 1.00 75.62 113 SER A O 1
ATOM 879 N N . ARG A 1 114 ? 29.745 -0.732 -6.813 1.00 82.31 114 ARG A N 1
ATOM 880 C CA . ARG A 1 114 ? 30.962 -0.961 -6.008 1.00 82.31 114 ARG A CA 1
ATOM 881 C C . ARG A 1 114 ? 30.911 -0.293 -4.635 1.00 82.31 114 ARG A C 1
ATOM 883 O O . ARG A 1 114 ? 31.815 -0.511 -3.829 1.00 82.31 114 ARG A O 1
ATOM 890 N N . ILE A 1 115 ? 29.894 0.523 -4.362 1.00 80.44 115 ILE A N 1
ATOM 891 C CA . ILE A 1 115 ? 29.747 1.188 -3.069 1.00 80.44 115 ILE A CA 1
ATOM 892 C C . ILE A 1 115 ? 29.374 0.135 -2.008 1.00 80.44 115 ILE A C 1
ATOM 894 O O . ILE A 1 115 ? 28.416 -0.621 -2.198 1.00 80.44 115 ILE A O 1
ATOM 898 N N . PRO A 1 116 ? 30.095 0.066 -0.873 1.00 75.31 116 PRO A N 1
ATOM 899 C CA . PRO A 1 116 ? 29.790 -0.891 0.183 1.00 75.31 116 PRO A CA 1
ATOM 900 C C . PRO A 1 116 ? 28.394 -0.623 0.763 1.00 75.31 116 PRO A C 1
ATOM 902 O O . PRO A 1 116 ? 28.108 0.476 1.231 1.00 75.31 116 PRO A O 1
ATOM 905 N N . GLY A 1 117 ? 27.532 -1.643 0.734 1.00 75.94 117 GLY A N 1
ATOM 906 C CA . GLY A 1 117 ? 26.134 -1.565 1.177 1.00 75.94 117 GLY A CA 1
ATOM 907 C C . GLY A 1 117 ? 25.104 -1.551 0.043 1.00 75.94 117 GLY A C 1
ATOM 908 O O . GLY A 1 117 ? 23.916 -1.701 0.317 1.00 75.94 117 GLY A O 1
ATOM 909 N N . VAL A 1 118 ? 25.530 -1.431 -1.219 1.00 75.75 118 VAL A N 1
ATOM 910 C CA . VAL A 1 118 ? 24.633 -1.516 -2.381 1.00 75.75 118 VAL A CA 1
ATOM 911 C C . VAL A 1 118 ? 24.432 -2.979 -2.776 1.00 75.75 118 VAL A C 1
ATOM 913 O O . VAL A 1 118 ? 25.379 -3.660 -3.157 1.00 75.75 118 VAL A O 1
ATOM 916 N N . ALA A 1 119 ? 23.196 -3.475 -2.668 1.00 71.56 119 ALA A N 1
ATOM 917 C CA . ALA A 1 119 ? 22.862 -4.860 -3.007 1.00 71.56 119 ALA A CA 1
ATOM 918 C C . ALA A 1 119 ? 22.696 -5.077 -4.521 1.00 71.56 119 ALA A C 1
ATOM 920 O O . ALA A 1 119 ? 23.137 -6.094 -5.051 1.00 71.56 119 ALA A O 1
ATOM 921 N N . TYR A 1 120 ? 22.057 -4.132 -5.214 1.00 68.44 120 TYR A N 1
ATOM 922 C CA . TYR A 1 120 ? 21.864 -4.142 -6.664 1.00 68.44 120 TYR A CA 1
ATOM 923 C C . TYR A 1 120 ? 21.600 -2.718 -7.172 1.00 68.44 120 TYR A C 1
ATOM 925 O O . TYR A 1 120 ? 21.171 -1.850 -6.410 1.00 68.44 120 TYR A O 1
ATOM 933 N N . VAL A 1 121 ? 21.867 -2.478 -8.457 1.00 71.69 121 VAL A N 1
ATOM 934 C CA . VAL A 1 121 ? 21.582 -1.211 -9.145 1.00 71.69 121 VAL A CA 1
ATOM 935 C C . VAL A 1 121 ? 20.782 -1.538 -10.398 1.00 71.69 121 VAL A C 1
ATOM 937 O O . VAL A 1 121 ? 21.214 -2.365 -11.195 1.00 71.69 121 VAL A O 1
ATOM 940 N N . GLU A 1 122 ? 19.623 -0.903 -10.558 1.00 71.88 122 GLU A N 1
ATOM 941 C CA . GLU A 1 122 ? 18.749 -1.075 -11.720 1.00 71.88 122 GLU A CA 1
ATOM 942 C C . GLU A 1 122 ? 18.559 0.274 -12.438 1.00 71.88 122 GLU A C 1
ATOM 944 O O . GLU A 1 122 ? 18.187 1.258 -11.788 1.00 71.88 122 GLU A O 1
ATOM 949 N N . PRO A 1 123 ? 18.795 0.360 -13.762 1.00 72.12 123 PRO A N 1
ATOM 950 C CA . PRO A 1 123 ? 18.437 1.539 -14.534 1.00 72.12 123 PRO A CA 1
ATOM 951 C C . PRO A 1 123 ? 16.913 1.662 -14.634 1.00 72.12 123 PRO A C 1
ATOM 953 O O . PRO A 1 123 ? 16.235 0.812 -15.205 1.00 72.12 123 PRO A O 1
ATOM 956 N N . SER A 1 124 ? 16.362 2.759 -14.115 1.00 69.88 124 SER A N 1
ATOM 957 C CA . SER A 1 124 ? 14.942 3.073 -14.265 1.00 69.88 124 SER A CA 1
ATOM 958 C C . SER A 1 124 ? 14.735 4.075 -15.399 1.00 69.88 124 SER A C 1
ATOM 960 O O . SER A 1 124 ? 15.056 5.258 -15.260 1.00 69.88 124 SER A O 1
ATOM 962 N N . LEU A 1 125 ? 14.150 3.625 -16.504 1.00 72.12 125 LEU A N 1
ATOM 963 C CA . LEU A 1 125 ? 13.735 4.486 -17.609 1.00 72.12 125 LEU A CA 1
ATOM 964 C C . LEU A 1 125 ? 12.215 4.467 -17.682 1.00 72.12 125 LEU A C 1
ATOM 966 O O . LEU A 1 125 ? 11.624 3.395 -17.747 1.00 72.12 125 LEU A O 1
ATOM 970 N N . MET A 1 126 ? 11.586 5.640 -17.658 1.00 68.88 126 MET A N 1
ATOM 971 C CA . MET A 1 126 ? 10.140 5.780 -17.810 1.00 68.88 126 MET A CA 1
ATOM 972 C C . MET A 1 126 ? 9.849 6.684 -19.001 1.00 68.88 126 MET A C 1
ATOM 974 O O . MET A 1 126 ? 10.323 7.820 -19.055 1.00 68.88 126 MET A O 1
ATOM 978 N N . VAL A 1 127 ? 9.053 6.182 -19.939 1.00 74.00 127 VAL A N 1
ATOM 979 C CA . VAL A 1 127 ? 8.642 6.900 -21.144 1.00 74.00 127 VAL A CA 1
ATOM 980 C C . VAL A 1 127 ? 7.124 6.869 -21.232 1.00 74.00 127 VAL A C 1
ATOM 982 O O . VAL A 1 127 ? 6.502 5.823 -21.071 1.00 74.00 127 VAL A O 1
ATOM 985 N N . PHE A 1 128 ? 6.515 8.021 -21.494 1.00 74.06 128 PHE A N 1
ATOM 986 C CA . PHE A 1 128 ? 5.094 8.094 -21.817 1.00 74.06 128 PHE A CA 1
ATOM 987 C C . PHE A 1 128 ? 4.926 7.879 -23.315 1.00 74.06 128 PHE A C 1
ATOM 989 O O . PHE A 1 128 ? 5.502 8.623 -24.109 1.00 74.06 128 PHE A O 1
ATOM 996 N N . THR A 1 129 ? 4.140 6.881 -23.699 1.00 75.19 129 THR A N 1
ATOM 997 C CA . THR A 1 129 ? 3.813 6.639 -25.104 1.00 75.19 129 THR A CA 1
ATOM 998 C C . THR A 1 129 ? 2.328 6.347 -25.263 1.00 75.19 129 THR A C 1
ATOM 1000 O O . THR A 1 129 ? 1.625 6.030 -24.303 1.00 75.19 129 THR A O 1
ATOM 1003 N N . TYR A 1 130 ? 1.839 6.489 -26.489 1.00 78.12 130 TYR A N 1
ATOM 1004 C CA . TYR A 1 130 ? 0.492 6.066 -26.835 1.00 78.12 130 TYR A CA 1
ATOM 1005 C C . TYR A 1 130 ? 0.498 4.556 -27.019 1.00 78.12 130 TYR A C 1
ATOM 1007 O O . TYR A 1 130 ? 1.116 4.048 -27.954 1.00 78.12 130 TYR A O 1
ATOM 1015 N N . ILE A 1 131 ? -0.201 3.849 -26.136 1.00 79.19 131 ILE A N 1
ATOM 1016 C CA . ILE A 1 131 ? -0.415 2.414 -26.270 1.00 79.19 131 ILE A CA 1
ATOM 1017 C C . ILE A 1 131 ? -1.780 2.217 -26.914 1.00 79.19 131 ILE A C 1
ATOM 1019 O O . ILE A 1 131 ? -2.788 2.767 -26.459 1.00 79.19 131 ILE A O 1
ATOM 1023 N N . ARG A 1 132 ? -1.798 1.459 -28.010 1.00 78.19 132 ARG A N 1
ATOM 1024 C CA . ARG A 1 132 ? -3.018 1.055 -28.699 1.00 78.19 132 ARG A CA 1
ATOM 1025 C C . ARG A 1 132 ? -3.147 -0.452 -28.577 1.00 78.19 132 ARG A C 1
ATOM 1027 O O . ARG A 1 132 ? -2.322 -1.151 -29.139 1.00 78.19 132 ARG A O 1
ATOM 1034 N N . ALA A 1 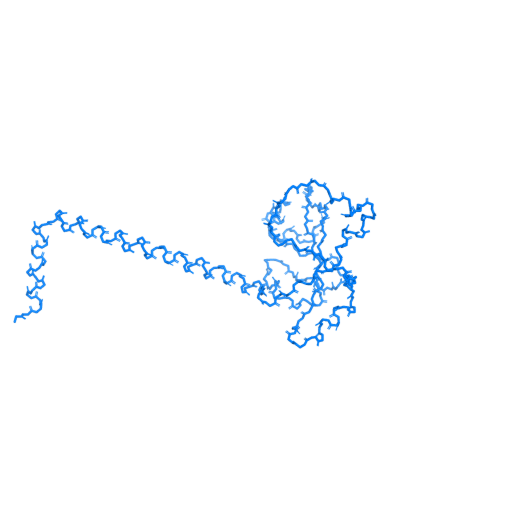133 ? -4.188 -0.910 -27.897 1.00 71.38 133 ALA A N 1
ATOM 1035 C CA . ALA A 1 133 ? -4.541 -2.321 -27.803 1.00 71.38 133 ALA A CA 1
ATOM 1036 C C . ALA A 1 133 ? -6.065 -2.451 -27.902 1.00 71.38 133 ALA A C 1
ATOM 1038 O O . ALA A 1 133 ? -6.798 -1.580 -27.434 1.00 71.38 133 ALA A O 1
ATOM 1039 N N . ASN A 1 134 ? -6.562 -3.508 -28.548 1.00 67.19 134 ASN A N 1
ATOM 1040 C CA . ASN A 1 134 ? -8.000 -3.820 -28.607 1.00 67.19 134 ASN A CA 1
ATOM 1041 C C . ASN A 1 134 ? -8.912 -2.638 -29.040 1.00 67.19 134 ASN A C 1
ATOM 1043 O O . ASN A 1 134 ? -10.003 -2.444 -28.515 1.00 67.19 134 ASN A O 1
ATOM 1047 N N . GLY A 1 135 ? -8.444 -1.793 -29.968 1.00 72.50 135 GLY A N 1
ATOM 1048 C CA . GLY A 1 135 ? -9.199 -0.632 -30.468 1.00 72.50 135 GLY A CA 1
ATOM 1049 C C . GLY A 1 135 ? -9.233 0.596 -29.544 1.00 72.50 135 GLY A C 1
ATOM 1050 O O . GLY A 1 135 ? -9.720 1.647 -29.962 1.00 72.50 135 GLY A O 1
ATOM 1051 N N . HIS A 1 136 ? -8.662 0.516 -28.340 1.00 71.88 136 HIS A N 1
ATOM 1052 C CA . HIS A 1 136 ? -8.515 1.641 -27.418 1.00 71.88 136 HIS A CA 1
ATOM 1053 C C . HIS A 1 136 ? -7.101 2.225 -27.498 1.00 71.88 136 HIS A C 1
ATOM 1055 O O . HIS A 1 136 ? -6.123 1.499 -27.656 1.00 71.88 136 HIS A O 1
ATOM 1061 N N . SER A 1 137 ? -6.988 3.553 -27.423 1.00 76.25 137 SER A N 1
ATOM 1062 C CA . SER A 1 137 ? -5.710 4.271 -27.437 1.00 76.25 137 SER A CA 1
ATOM 1063 C C . SER A 1 137 ? -5.641 5.167 -26.213 1.00 76.25 137 SER A C 1
ATOM 1065 O O . SER A 1 137 ? -6.424 6.110 -26.100 1.00 76.25 137 SER A O 1
ATOM 1067 N N . GLN A 1 138 ? -4.701 4.892 -25.315 1.00 74.19 138 GLN A N 1
ATOM 1068 C CA . GLN A 1 138 ? -4.465 5.709 -24.128 1.00 74.19 138 GLN A CA 1
ATOM 1069 C C . GLN A 1 138 ? -2.976 6.005 -23.966 1.00 74.19 138 GLN A C 1
ATOM 1071 O O . GLN A 1 138 ? -2.116 5.278 -24.463 1.00 74.19 138 GLN A O 1
ATOM 1076 N N . ILE A 1 139 ? -2.681 7.130 -23.315 1.00 76.19 139 ILE A N 1
ATOM 1077 C CA . ILE A 1 139 ? -1.314 7.476 -22.934 1.00 76.19 139 ILE A CA 1
ATOM 1078 C C . ILE A 1 139 ? -1.012 6.717 -21.656 1.00 76.19 139 ILE A C 1
ATOM 1080 O O . ILE A 1 139 ? -1.649 6.956 -20.633 1.00 76.19 139 ILE A O 1
ATOM 1084 N N . GLU A 1 140 ? -0.018 5.847 -21.722 1.00 74.25 140 GLU A N 1
ATOM 1085 C CA . GLU A 1 140 ? 0.429 5.054 -20.587 1.00 74.25 140 GLU A CA 1
ATOM 1086 C C . GLU A 1 140 ? 1.942 5.187 -20.420 1.00 74.25 140 GLU A C 1
ATOM 1088 O O . GLU A 1 140 ? 2.690 5.449 -21.369 1.00 74.25 140 GLU A O 1
ATOM 1093 N N . SER A 1 141 ? 2.399 5.058 -19.175 1.00 71.75 141 SER A N 1
ATOM 1094 C CA . SER A 1 141 ? 3.826 5.089 -18.859 1.00 71.75 141 SER A CA 1
ATOM 1095 C C . SER A 1 141 ? 4.416 3.690 -19.005 1.00 71.75 141 SER A C 1
ATOM 1097 O O . SER A 1 141 ? 4.064 2.792 -18.236 1.00 71.75 141 SER A O 1
ATOM 1099 N N . ILE A 1 142 ? 5.351 3.522 -19.933 1.00 75.06 142 ILE A N 1
ATOM 1100 C CA . ILE A 1 142 ? 6.169 2.317 -20.051 1.00 75.06 142 ILE A CA 1
ATOM 1101 C C . ILE A 1 142 ? 7.427 2.522 -19.217 1.00 75.06 142 ILE A C 1
ATOM 1103 O O . ILE A 1 142 ? 8.061 3.578 -19.283 1.00 75.06 142 ILE A O 1
ATOM 1107 N N . ALA A 1 143 ? 7.777 1.519 -18.418 1.00 71.81 143 ALA A N 1
ATOM 1108 C CA . ALA A 1 143 ? 9.036 1.482 -17.693 1.00 71.81 143 ALA A CA 1
ATOM 1109 C C . ALA A 1 143 ? 9.898 0.333 -18.222 1.00 71.81 143 ALA A C 1
ATOM 1111 O O . ALA A 1 143 ? 9.382 -0.761 -18.440 1.00 71.81 143 ALA A O 1
ATOM 1112 N N . GLY A 1 144 ? 11.193 0.585 -18.416 1.00 67.88 144 GLY A N 1
ATOM 1113 C CA . GLY A 1 144 ? 12.163 -0.478 -18.670 1.00 67.88 144 GLY A CA 1
ATOM 1114 C C . GLY A 1 144 ? 12.333 -1.344 -17.422 1.00 67.88 144 GLY A C 1
ATOM 1115 O O . GLY A 1 144 ? 12.357 -0.814 -16.310 1.00 67.88 144 GLY A O 1
ATOM 1116 N N . ALA A 1 145 ? 12.431 -2.658 -17.610 1.00 67.75 145 ALA A N 1
ATOM 1117 C CA . ALA A 1 145 ? 12.722 -3.620 -16.552 1.00 67.75 145 ALA A CA 1
ATOM 1118 C C . ALA A 1 145 ? 14.061 -4.301 -16.848 1.00 67.75 145 ALA A C 1
ATOM 1120 O O . ALA A 1 145 ? 14.333 -4.647 -17.998 1.00 67.75 145 ALA A O 1
ATOM 1121 N N . SER A 1 146 ? 14.895 -4.499 -15.827 1.00 60.78 146 SER A N 1
ATOM 1122 C CA . SER A 1 146 ? 16.159 -5.222 -16.001 1.00 60.78 146 SER A CA 1
ATOM 1123 C C . SER A 1 146 ? 15.973 -6.737 -15.914 1.00 60.78 146 SER A C 1
ATOM 1125 O O . SER A 1 146 ? 15.277 -7.246 -15.032 1.00 60.78 146 SER A O 1
ATOM 1127 N N . VAL A 1 147 ? 16.640 -7.468 -16.811 1.00 63.09 147 VAL A N 1
ATOM 1128 C CA . VAL A 1 147 ? 16.682 -8.939 -16.848 1.00 63.09 147 VAL A CA 1
ATOM 1129 C C . VAL A 1 147 ? 18.137 -9.389 -16.637 1.00 63.09 147 VAL A C 1
ATOM 1131 O O . VAL A 1 147 ? 19.007 -8.938 -17.380 1.00 63.09 147 VAL A O 1
ATOM 1134 N N . PRO A 1 148 ? 18.445 -10.270 -15.665 1.00 57.88 148 PRO A N 1
ATOM 1135 C CA . PRO A 1 148 ? 17.533 -10.925 -14.728 1.00 57.88 148 PRO A CA 1
ATOM 1136 C C . PRO A 1 148 ? 17.013 -9.966 -13.649 1.00 57.88 148 PRO A C 1
ATOM 1138 O O . PRO A 1 148 ? 17.759 -9.161 -13.092 1.00 57.88 148 PRO A O 1
ATOM 1141 N N . ASN A 1 149 ? 15.720 -10.084 -13.334 1.00 58.56 149 ASN A N 1
ATOM 1142 C CA . ASN A 1 149 ? 15.060 -9.219 -12.363 1.00 58.56 149 ASN A CA 1
ATOM 1143 C C . ASN A 1 149 ? 15.570 -9.479 -10.941 1.00 58.56 149 ASN A C 1
ATOM 1145 O O . ASN A 1 149 ? 15.100 -10.384 -10.253 1.00 58.56 149 ASN A O 1
ATOM 1149 N N . ALA A 1 150 ? 16.514 -8.656 -10.492 1.00 54.47 150 ALA A N 1
ATOM 1150 C CA . ALA A 1 150 ? 16.968 -8.638 -9.106 1.00 54.47 150 ALA A CA 1
ATOM 1151 C C . ALA A 1 150 ? 15.987 -7.896 -8.176 1.00 54.47 150 ALA A C 1
ATOM 1153 O O . ALA A 1 150 ? 16.105 -7.995 -6.953 1.00 54.47 150 ALA A O 1
ATOM 1154 N N . SER A 1 151 ? 15.015 -7.156 -8.731 1.00 56.91 151 SER A N 1
ATOM 1155 C CA . SER A 1 151 ? 14.111 -6.323 -7.942 1.00 56.91 151 SER A CA 1
ATOM 1156 C C . SER A 1 151 ? 13.055 -7.164 -7.222 1.00 56.91 151 SER A C 1
ATOM 1158 O O . SER A 1 151 ? 12.387 -8.037 -7.787 1.00 56.91 151 SER A O 1
ATOM 1160 N N . SER A 1 152 ? 12.840 -6.854 -5.943 1.00 55.94 152 SER A N 1
ATOM 1161 C CA . SER A 1 152 ? 11.810 -7.490 -5.116 1.00 55.94 152 SER A CA 1
ATOM 1162 C C . SER A 1 152 ? 10.375 -7.114 -5.522 1.00 55.94 152 SER A C 1
ATOM 1164 O O . SER A 1 152 ? 9.418 -7.626 -4.939 1.00 55.94 152 SER A O 1
ATOM 1166 N N . ARG A 1 153 ? 10.239 -6.237 -6.524 1.00 57.59 153 ARG A N 1
ATOM 1167 C CA . ARG A 1 153 ? 9.026 -5.507 -6.890 1.00 57.59 153 ARG A CA 1
ATOM 1168 C C . ARG A 1 153 ? 8.044 -6.321 -7.735 1.00 57.59 153 ARG A C 1
ATOM 1170 O O . ARG A 1 153 ? 6.842 -6.091 -7.640 1.00 57.59 153 ARG A O 1
ATOM 1177 N N . PHE A 1 154 ? 8.536 -7.287 -8.512 1.00 60.12 154 PHE A N 1
ATOM 1178 C CA . PHE A 1 154 ? 7.728 -8.159 -9.373 1.00 60.12 154 PHE A CA 1
ATOM 1179 C C . PHE A 1 154 ? 7.888 -9.623 -8.950 1.00 60.12 154 PHE A C 1
ATOM 1181 O O . PHE A 1 154 ? 8.683 -10.365 -9.521 1.00 60.12 154 PHE A O 1
ATOM 1188 N N . LYS A 1 155 ? 7.171 -10.024 -7.893 1.00 58.12 155 LYS A N 1
ATOM 1189 C CA . LYS A 1 155 ? 7.194 -11.406 -7.372 1.00 58.12 155 LYS A CA 1
ATOM 1190 C C . LYS A 1 155 ? 5.913 -12.191 -7.638 1.00 58.12 155 LYS A C 1
ATOM 1192 O O . LYS A 1 155 ? 5.958 -13.416 -7.636 1.00 58.12 155 LYS A O 1
ATOM 1197 N N . GLU A 1 156 ? 4.792 -11.509 -7.852 1.00 62.94 156 GLU A N 1
ATOM 1198 C CA . GLU A 1 156 ? 3.482 -12.138 -8.009 1.00 62.94 156 GLU A CA 1
ATOM 1199 C C . GLU A 1 156 ? 2.867 -11.723 -9.347 1.00 62.94 156 GLU A C 1
ATOM 1201 O O . GLU A 1 156 ? 2.649 -10.538 -9.603 1.00 62.94 156 GLU A O 1
ATOM 1206 N N . PHE A 1 157 ? 2.622 -12.710 -10.209 1.00 65.56 157 PHE A N 1
ATOM 1207 C CA . PHE A 1 157 ? 2.000 -12.528 -11.517 1.00 65.56 157 PHE A CA 1
ATOM 1208 C C . PHE A 1 157 ? 0.636 -13.210 -11.500 1.00 65.56 157 PHE A C 1
ATOM 1210 O O . PHE A 1 157 ? 0.535 -14.392 -11.179 1.00 65.56 157 PHE A O 1
ATOM 1217 N N . SER A 1 158 ? -0.416 -12.468 -11.848 1.00 61.44 158 SER A N 1
ATOM 1218 C CA . SER A 1 158 ? -1.774 -13.020 -11.946 1.00 61.44 158 SER A CA 1
ATOM 1219 C C . SER A 1 158 ? -1.904 -14.011 -13.113 1.00 61.44 158 SER A C 1
ATOM 1221 O O . SER A 1 158 ? -2.614 -15.008 -13.004 1.00 61.44 158 SER A O 1
ATOM 1223 N N . ALA A 1 159 ? -1.190 -13.761 -14.213 1.00 57.06 159 ALA A N 1
ATOM 1224 C CA . ALA A 1 159 ? -1.089 -14.643 -15.369 1.00 57.06 159 ALA A CA 1
ATOM 1225 C C . ALA A 1 159 ? 0.211 -14.351 -16.140 1.00 57.06 159 ALA A C 1
ATOM 1227 O O . ALA A 1 159 ? 0.673 -13.210 -16.156 1.00 57.06 159 ALA A O 1
ATOM 1228 N N . GLY A 1 160 ? 0.777 -15.366 -16.798 1.00 65.19 160 GLY A N 1
ATOM 1229 C CA . GLY A 1 160 ? 1.998 -15.238 -17.600 1.00 65.19 160 GLY A CA 1
ATOM 1230 C C . GLY A 1 160 ? 3.295 -15.437 -16.810 1.00 65.19 160 GLY A C 1
ATOM 1231 O O . GLY A 1 160 ? 3.300 -16.001 -15.715 1.00 65.19 160 GLY A O 1
ATOM 1232 N N . GLN A 1 161 ? 4.406 -15.016 -17.408 1.00 67.00 161 GLN A N 1
ATOM 1233 C CA . GLN A 1 161 ? 5.750 -15.090 -16.836 1.00 67.00 161 GLN A CA 1
ATOM 1234 C C . GLN A 1 161 ? 6.434 -13.723 -16.946 1.00 67.00 161 GLN A C 1
ATOM 1236 O O . GLN A 1 161 ? 5.986 -12.847 -17.685 1.00 67.00 161 GLN A O 1
ATOM 1241 N N . MET A 1 162 ? 7.501 -13.539 -16.171 1.00 68.81 162 MET A N 1
ATOM 1242 C CA . MET A 1 162 ? 8.383 -12.378 -16.288 1.00 68.81 162 MET A CA 1
ATOM 1243 C C . MET A 1 162 ? 9.086 -12.374 -17.655 1.00 68.81 162 MET A C 1
ATOM 1245 O O . MET A 1 162 ? 9.248 -13.435 -18.254 1.00 68.81 162 MET A O 1
ATOM 1249 N N . ILE A 1 163 ? 9.536 -11.196 -18.098 1.00 68.31 163 ILE A N 1
ATOM 1250 C CA . ILE A 1 163 ? 10.329 -11.016 -19.326 1.00 68.31 163 ILE A CA 1
ATOM 1251 C C . ILE A 1 163 ? 11.513 -11.990 -19.323 1.00 68.31 163 ILE A C 1
ATOM 1253 O O . ILE A 1 163 ? 12.313 -12.012 -18.382 1.00 68.31 163 ILE A O 1
ATOM 1257 N N . SER A 1 164 ? 11.592 -12.808 -20.368 1.00 67.38 164 SER A N 1
ATOM 1258 C CA . SER A 1 164 ? 12.492 -13.958 -20.455 1.00 67.38 164 SER A CA 1
ATOM 1259 C C . SER A 1 164 ? 13.909 -13.599 -20.914 1.00 67.38 164 SER A C 1
ATOM 1261 O O . SER A 1 164 ? 14.868 -14.254 -20.503 1.00 67.38 164 SER A O 1
ATOM 1263 N N . SER A 1 165 ? 14.064 -12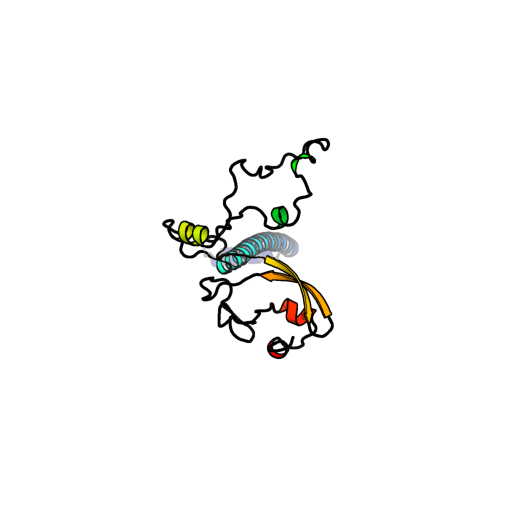.547 -21.723 1.00 65.81 165 SER A N 1
ATOM 1264 C CA . SER A 1 165 ? 15.347 -12.112 -22.289 1.00 65.81 165 SER A CA 1
ATOM 1265 C C . SER A 1 165 ? 15.441 -10.580 -22.371 1.00 65.81 165 SER A C 1
ATOM 1267 O O . SER A 1 165 ? 14.417 -9.944 -22.617 1.00 65.81 165 SER A O 1
ATOM 1269 N N . PRO A 1 166 ? 16.638 -9.971 -22.216 1.00 65.50 166 PRO A N 1
ATOM 1270 C CA . PRO A 1 166 ? 16.842 -8.524 -22.372 1.00 65.50 166 PRO A CA 1
ATOM 1271 C C . PRO A 1 166 ? 16.402 -7.955 -23.730 1.00 65.50 166 PRO A C 1
ATOM 1273 O O . PRO A 1 166 ? 16.009 -6.796 -23.796 1.00 65.50 166 PRO A O 1
ATOM 1276 N N . ASP A 1 167 ? 16.448 -8.776 -24.785 1.00 66.56 167 ASP A N 1
ATOM 1277 C CA . ASP A 1 167 ? 16.098 -8.393 -26.162 1.00 66.56 167 ASP A CA 1
ATOM 1278 C C . ASP A 1 167 ? 14.730 -8.946 -26.612 1.00 66.56 167 ASP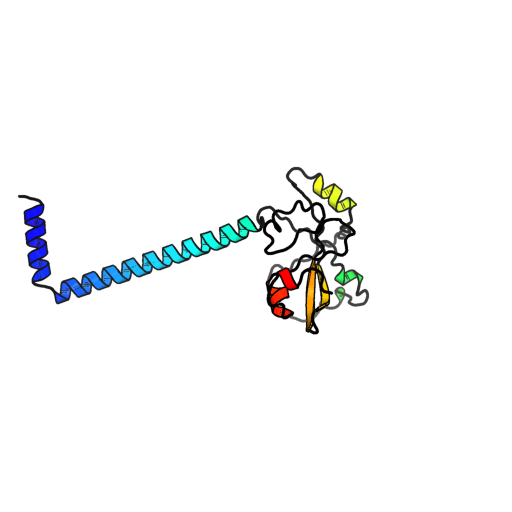 A C 1
ATOM 1280 O O . ASP A 1 167 ? 14.420 -8.941 -27.803 1.00 66.56 167 ASP A O 1
ATOM 1284 N N . ALA A 1 168 ? 13.922 -9.499 -25.698 1.00 65.44 168 ALA A N 1
ATOM 1285 C CA . ALA A 1 168 ? 12.603 -10.020 -26.051 1.00 65.44 168 ALA A CA 1
ATOM 1286 C C . ALA A 1 168 ? 11.564 -8.892 -26.132 1.00 65.44 168 ALA A C 1
ATOM 1288 O O . ALA A 1 168 ? 11.456 -8.073 -25.218 1.00 65.44 168 ALA A O 1
ATOM 1289 N N . ASP A 1 169 ? 10.735 -8.913 -27.180 1.00 68.31 169 ASP A N 1
ATOM 1290 C CA . ASP A 1 169 ? 9.562 -8.041 -27.347 1.00 68.31 169 ASP A CA 1
ATOM 1291 C C . ASP A 1 169 ? 8.405 -8.474 -26.417 1.00 68.31 169 ASP A C 1
ATOM 1293 O O . ASP A 1 169 ? 7.283 -8.754 -26.843 1.00 68.31 169 ASP A O 1
ATOM 1297 N N . GLU A 1 170 ? 8.688 -8.577 -25.120 1.00 75.44 170 GLU A N 1
ATOM 1298 C CA . GLU A 1 170 ? 7.755 -9.007 -24.081 1.00 75.44 170 GLU A CA 1
ATOM 1299 C C . GLU A 1 170 ? 7.453 -7.843 -23.132 1.00 75.44 170 GLU A C 1
ATOM 1301 O O . GLU A 1 170 ? 8.348 -7.149 -22.650 1.00 75.44 170 GLU A O 1
ATOM 1306 N N . ALA A 1 171 ? 6.172 -7.635 -22.825 1.00 72.25 171 ALA A N 1
ATOM 1307 C CA . ALA A 1 171 ? 5.731 -6.583 -21.918 1.00 72.25 171 ALA A CA 1
ATOM 1308 C C . ALA A 1 171 ? 4.933 -7.172 -20.754 1.00 72.25 171 ALA A C 1
ATOM 1310 O O . ALA A 1 171 ? 4.000 -7.953 -20.945 1.00 72.25 171 ALA A O 1
ATOM 1311 N N . VAL A 1 172 ? 5.268 -6.748 -19.535 1.00 75.25 172 VAL A N 1
ATOM 1312 C CA . VAL A 1 172 ? 4.471 -7.045 -18.342 1.00 75.25 172 VAL A CA 1
ATOM 1313 C C . VAL A 1 172 ? 3.488 -5.909 -18.117 1.00 75.25 172 VAL A C 1
ATOM 1315 O O . VAL A 1 172 ? 3.854 -4.736 -18.041 1.00 75.25 172 VAL A O 1
ATOM 1318 N N . VAL A 1 173 ? 2.222 -6.275 -17.981 1.00 75.06 173 VAL A N 1
ATOM 1319 C CA . VAL A 1 173 ? 1.103 -5.343 -17.953 1.00 75.06 173 VAL A CA 1
ATOM 1320 C C . VAL A 1 173 ? 0.394 -5.418 -16.600 1.00 75.06 173 VAL A C 1
ATOM 1322 O O . VAL A 1 173 ? 0.281 -6.482 -15.995 1.00 75.06 173 VAL A O 1
ATOM 1325 N N . LYS A 1 174 ? -0.079 -4.272 -16.096 1.00 74.94 174 LYS A N 1
ATOM 1326 C CA . LYS A 1 174 ? -0.855 -4.206 -14.847 1.00 74.94 174 LYS A CA 1
ATOM 1327 C C . LYS A 1 174 ? -2.288 -4.685 -15.080 1.00 74.94 174 LYS A C 1
ATOM 1329 O O . LYS A 1 174 ? -2.866 -4.434 -16.129 1.00 74.94 174 LYS A O 1
ATOM 1334 N N . GLU A 1 175 ? -2.919 -5.234 -14.049 1.00 72.00 175 GLU A N 1
ATOM 1335 C CA . GLU A 1 175 ? -4.342 -5.613 -14.094 1.00 72.00 175 GLU A CA 1
ATOM 1336 C C . GLU A 1 175 ? -5.272 -4.426 -14.426 1.00 72.00 175 GLU A C 1
ATOM 1338 O O . GLU A 1 175 ? -6.305 -4.577 -15.077 1.00 72.00 175 GLU A O 1
ATOM 1343 N N . THR A 1 176 ? -4.894 -3.204 -14.034 1.00 74.19 176 THR A N 1
ATOM 1344 C CA . THR A 1 176 ? -5.644 -1.995 -14.409 1.00 74.19 176 THR A CA 1
ATOM 1345 C C . THR A 1 176 ? -5.652 -1.781 -15.917 1.00 74.19 176 THR A C 1
ATOM 1347 O O . THR A 1 176 ? -6.704 -1.506 -16.477 1.00 74.19 176 THR A O 1
ATOM 1350 N N . PHE A 1 177 ? -4.522 -2.015 -16.585 1.00 73.12 177 PHE A N 1
ATOM 1351 C CA . PHE A 1 177 ? -4.422 -1.882 -18.034 1.00 73.12 177 PHE A CA 1
ATOM 1352 C C . PHE A 1 177 ? -5.308 -2.912 -18.742 1.00 73.12 177 PHE A C 1
ATOM 1354 O O . PHE A 1 177 ? -6.017 -2.565 -19.679 1.00 73.12 177 PHE A O 1
ATOM 1361 N N . THR A 1 178 ? -5.354 -4.170 -18.283 1.00 73.19 178 THR A N 1
ATOM 1362 C CA . THR A 1 178 ? -6.229 -5.167 -18.928 1.00 73.19 178 THR A CA 1
ATOM 1363 C C . THR A 1 178 ? -7.700 -4.756 -18.864 1.00 73.19 178 THR A C 1
ATOM 1365 O O . THR A 1 178 ? -8.430 -4.931 -19.835 1.00 73.19 178 THR A O 1
ATOM 1368 N N . ARG A 1 179 ? -8.121 -4.124 -17.762 1.00 72.56 179 ARG A N 1
ATOM 1369 C CA . ARG A 1 179 ? -9.478 -3.589 -17.615 1.00 72.56 179 ARG A CA 1
ATOM 1370 C C . ARG A 1 179 ? -9.722 -2.354 -18.488 1.00 72.56 179 ARG A C 1
ATOM 1372 O O . ARG A 1 179 ? -10.765 -2.272 -19.129 1.00 72.56 179 ARG A O 1
ATOM 1379 N N . ASP A 1 180 ? -8.777 -1.419 -18.527 1.00 71.50 180 ASP A N 1
ATOM 1380 C CA . ASP A 1 180 ? -8.933 -0.141 -19.235 1.00 71.50 180 ASP A CA 1
ATOM 1381 C C . ASP A 1 180 ? -8.929 -0.319 -20.767 1.00 71.50 180 ASP A C 1
ATOM 1383 O O . ASP A 1 180 ? -9.571 0.446 -21.487 1.00 71.50 180 ASP A O 1
ATOM 1387 N N . PHE A 1 181 ? -8.288 -1.383 -21.260 1.00 68.81 181 PHE A N 1
ATOM 1388 C CA . PHE A 1 181 ? -8.292 -1.789 -22.670 1.00 68.81 181 PHE A CA 1
ATOM 1389 C C . PHE A 1 181 ? -9.365 -2.849 -23.008 1.00 68.81 181 PHE A C 1
ATOM 1391 O O . PHE A 1 181 ? -9.405 -3.367 -24.127 1.00 68.81 181 PHE A O 1
ATOM 1398 N N . GLY A 1 182 ? -10.273 -3.150 -22.072 1.00 65.31 182 GLY A N 1
ATOM 1399 C CA . GLY A 1 182 ? -11.477 -3.946 -22.332 1.00 65.31 182 GLY A CA 1
ATOM 1400 C C . GLY A 1 182 ? -11.266 -5.461 -22.432 1.00 65.31 182 GLY A C 1
ATOM 1401 O O . GLY A 1 182 ? -12.041 -6.134 -23.109 1.00 65.31 182 GLY A O 1
ATOM 1402 N N . PHE A 1 183 ? -10.236 -6.016 -21.790 1.00 68.00 183 PHE A N 1
ATOM 1403 C CA . PHE A 1 183 ? -10.046 -7.466 -21.686 1.00 68.00 183 PHE A CA 1
ATOM 1404 C C . PHE A 1 183 ? -10.810 -8.026 -20.473 1.00 68.00 183 PHE A C 1
ATOM 1406 O O . PHE A 1 183 ? -10.631 -7.552 -19.352 1.00 68.00 183 PHE A O 1
ATOM 1413 N N . GLU A 1 184 ? -11.648 -9.051 -20.677 1.00 59.84 184 GLU A N 1
ATOM 1414 C CA . GLU A 1 184 ? -12.445 -9.662 -19.596 1.00 59.84 184 GLU A CA 1
ATOM 1415 C C . GLU A 1 184 ? -11.601 -10.485 -18.612 1.00 59.84 184 GLU A C 1
ATOM 1417 O O . GLU A 1 184 ? -11.943 -10.579 -17.432 1.00 59.84 184 GLU A O 1
ATOM 1422 N N . LYS A 1 185 ? -10.492 -11.078 -19.074 1.00 60.00 185 LYS A N 1
ATOM 1423 C CA . LYS A 1 185 ? -9.559 -11.836 -18.232 1.00 60.00 185 LYS A CA 1
ATOM 1424 C C . LYS A 1 185 ? -8.111 -11.435 -18.515 1.00 60.00 185 LYS A C 1
ATOM 1426 O O . LYS A 1 185 ? -7.759 -11.243 -19.679 1.00 60.00 185 LYS A O 1
ATOM 1431 N N . PRO A 1 186 ? -7.232 -11.418 -17.493 1.00 59.53 186 PRO A N 1
ATOM 1432 C CA . PRO A 1 186 ? -5.804 -11.142 -17.679 1.00 59.53 186 PRO A CA 1
ATOM 1433 C C . PRO A 1 186 ? -5.126 -12.109 -18.661 1.00 59.53 186 PRO A C 1
ATOM 1435 O O . PRO A 1 186 ? -4.206 -11.727 -19.375 1.00 59.53 186 PRO A O 1
ATOM 1438 N N . ALA A 1 187 ? -5.617 -13.351 -18.737 1.00 61.09 187 ALA A N 1
ATOM 1439 C CA . ALA A 1 187 ? -5.129 -14.365 -19.669 1.00 61.09 187 ALA A CA 1
ATOM 1440 C C . ALA A 1 187 ? -5.453 -14.051 -21.142 1.00 61.09 187 ALA A C 1
ATOM 1442 O O . ALA A 1 187 ? -4.691 -14.437 -22.022 1.00 61.09 187 ALA A O 1
ATOM 1443 N N . ASP A 1 188 ? -6.534 -13.314 -21.419 1.00 61.31 188 ASP A N 1
ATOM 1444 C CA . ASP A 1 188 ? -6.961 -12.984 -22.787 1.00 61.31 188 ASP A CA 1
ATOM 1445 C C . ASP A 1 188 ? -6.153 -11.833 -23.402 1.00 61.31 188 ASP A C 1
ATOM 1447 O O . ASP A 1 188 ? -6.306 -11.547 -24.594 1.00 61.31 188 ASP A O 1
ATOM 1451 N N . ALA A 1 189 ? -5.331 -11.165 -22.585 1.00 59.62 189 ALA A N 1
ATOM 1452 C CA . ALA A 1 189 ? -4.382 -10.136 -22.993 1.00 59.62 189 ALA A CA 1
ATOM 1453 C C . ALA A 1 189 ? -3.004 -10.718 -23.365 1.00 59.62 189 ALA A C 1
ATOM 1455 O O . ALA A 1 189 ? -2.178 -10.014 -23.943 1.00 59.62 189 ALA A O 1
ATOM 1456 N N . ILE A 1 190 ? -2.744 -11.998 -23.069 1.00 60.00 190 ILE A N 1
ATOM 1457 C CA . ILE A 1 190 ? -1.469 -12.646 -23.396 1.00 60.00 190 ILE A CA 1
ATOM 1458 C C . ILE A 1 190 ? -1.407 -12.890 -24.911 1.00 60.00 190 ILE A C 1
ATOM 1460 O O . ILE A 1 190 ? -2.248 -13.591 -25.471 1.00 60.00 190 ILE A O 1
ATOM 1464 N N . GLY A 1 191 ? -0.399 -12.316 -25.574 1.00 58.59 191 GLY A N 1
ATOM 1465 C CA . GLY A 1 191 ? -0.135 -12.522 -27.004 1.00 58.59 191 GLY A CA 1
ATOM 1466 C C . GLY A 1 191 ? -0.989 -11.686 -27.965 1.00 58.59 191 GLY A C 1
ATOM 1467 O O . GLY A 1 191 ? -0.981 -11.959 -29.164 1.00 58.59 191 GLY A O 1
ATOM 1468 N N . LYS A 1 192 ? -1.720 -10.676 -27.473 1.00 61.03 192 LYS A N 1
ATOM 1469 C CA . LYS A 1 192 ? -2.421 -9.700 -28.322 1.00 61.03 192 LYS A CA 1
ATOM 1470 C C . LYS A 1 192 ? -1.619 -8.405 -28.437 1.00 61.03 192 LYS A C 1
ATOM 1472 O O . LYS A 1 192 ? -1.111 -7.908 -27.438 1.00 61.03 192 LYS A O 1
ATOM 1477 N N . THR A 1 193 ? -1.540 -7.885 -29.661 1.00 51.25 193 THR A N 1
ATOM 1478 C CA . THR A 1 193 ? -0.918 -6.600 -30.020 1.00 51.25 193 THR A CA 1
ATOM 1479 C C . THR A 1 193 ? -1.908 -5.451 -29.943 1.00 51.25 193 THR A C 1
ATOM 1481 O O . THR A 1 193 ? -3.048 -5.637 -30.438 1.00 51.25 193 THR A O 1
#

pLDDT: mean 70.68, std 15.52, range [39.22, 97.38]